Protein AF-A0A8H8STU2-F1 (afdb_monomer_lite)

Sequence (253 aa):
MVLDKEKVAQLKGKDAEDAVLKYLKKVVPSFPNSWVNLDSEELTLLMADQQTVRIVGHIRQSQKRSFESCNAKDSALACRTRAGHSKDIWKSNVFVAPQSSTSELAPAEIDSLSAELEKTKELVKDRTVDLKRLNAELSKVKSSPTDDDLGKTSRKRRARCIERLTRALEPLRMGQAPISESDLARLDADWVRWRAEWVKRKRVFKMMWDLRADTLSSSEAAELLEDLGVEQDTSEHVELEKSELCVKAKGRK

Foldseek 3Di:
DPPPDPDPDDDDDPVLVVVVVVVLVVPVDPPPPVVVPDPPVVVVVVCPPVVNCVSVVVCVVPPPVPVVVPDDPDDPPPPPPPPDDPPCPDDDDDDHDPPVPDDDDDVVVVVVVVVVVVVVVVVVVVVVVVVVVVVVVVVVVVPDDDPVVVVVVVVVVVVVVCVVVCVVCVCVVVVNDPADPVRVVVVVVVVVVVVVVVVVVVVVCCVVLVVVCVVDDPVVSVVVCVVVVPDDDDPVNVVVCVDCVNVVVVPDD

Structure (mmCIF, N/CA/C/O backbone):
data_AF-A0A8H8STU2-F1
#
_entry.id   AF-A0A8H8STU2-F1
#
loop_
_atom_site.group_PDB
_atom_site.id
_atom_site.type_symbol
_atom_site.label_atom_id
_atom_site.label_alt_id
_atom_site.label_comp_id
_atom_site.label_asym_id
_atom_site.label_entity_id
_atom_site.label_seq_id
_atom_site.pdbx_PDB_ins_code
_atom_site.Cartn_x
_atom_site.Cartn_y
_atom_site.Cartn_z
_atom_site.occupancy
_atom_site.B_iso_or_equiv
_atom_site.auth_seq_id
_atom_site.auth_comp_id
_atom_site.auth_asym_id
_atom_site.auth_atom_id
_atom_site.pdbx_PDB_model_num
ATOM 1 N N . MET A 1 1 ? 7.421 -14.217 -40.428 1.00 38.88 1 MET A N 1
ATOM 2 C CA . MET A 1 1 ? 7.960 -13.914 -41.770 1.00 38.88 1 MET A CA 1
ATOM 3 C C . MET A 1 1 ? 8.693 -15.154 -42.244 1.00 38.88 1 MET A C 1
ATOM 5 O O . MET A 1 1 ? 9.670 -15.536 -41.615 1.00 38.88 1 MET A O 1
ATOM 9 N N . VAL A 1 2 ? 8.147 -15.852 -43.240 1.00 42.31 2 VAL A N 1
ATOM 10 C CA . VAL A 1 2 ? 8.803 -17.009 -43.865 1.00 42.31 2 VAL A CA 1
ATOM 11 C C . VAL A 1 2 ? 9.893 -16.436 -44.765 1.00 42.31 2 VAL A C 1
ATOM 13 O O . VAL A 1 2 ? 9.582 -15.650 -45.650 1.00 42.31 2 VAL A O 1
ATOM 16 N N . LEU A 1 3 ? 11.161 -16.733 -44.480 1.00 51.34 3 LEU A N 1
ATOM 17 C CA . LEU A 1 3 ? 12.259 -16.336 -45.358 1.00 51.34 3 LEU A CA 1
ATOM 18 C C . LEU A 1 3 ? 12.181 -17.208 -46.610 1.00 51.34 3 LEU A C 1
ATOM 20 O O . LEU A 1 3 ? 12.3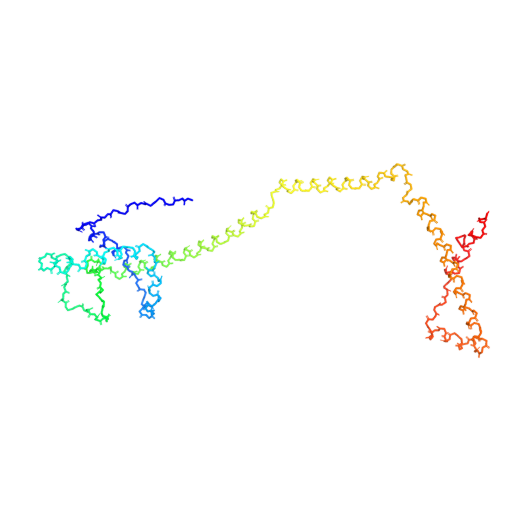80 -18.425 -46.533 1.00 51.34 3 LEU A O 1
ATOM 24 N N . ASP A 1 4 ? 11.844 -16.591 -47.738 1.00 55.56 4 ASP A N 1
ATOM 25 C CA . ASP A 1 4 ? 11.834 -17.256 -49.031 1.00 55.56 4 ASP A CA 1
ATOM 26 C C . ASP A 1 4 ? 13.220 -17.847 -49.307 1.00 55.56 4 ASP A C 1
ATOM 28 O O . ASP A 1 4 ? 14.250 -17.175 -49.228 1.00 55.56 4 ASP A O 1
ATOM 32 N N . LYS A 1 5 ? 13.256 -19.155 -49.576 1.00 63.41 5 LYS A N 1
ATOM 33 C CA . LYS A 1 5 ? 14.488 -19.874 -49.904 1.00 63.41 5 LYS A CA 1
ATOM 34 C C . LYS A 1 5 ? 14.913 -19.469 -51.313 1.00 63.41 5 LYS A C 1
ATOM 36 O O . LYS A 1 5 ? 14.495 -20.101 -52.284 1.00 63.41 5 LYS A O 1
ATOM 41 N N . GLU A 1 6 ? 15.736 -18.432 -51.429 1.00 71.88 6 GLU A N 1
ATOM 42 C CA . GLU A 1 6 ? 16.387 -18.094 -52.695 1.00 71.88 6 GLU A CA 1
ATOM 43 C C . GLU A 1 6 ? 17.147 -19.320 -53.224 1.00 71.88 6 GLU A C 1
ATOM 45 O O . GLU A 1 6 ? 17.977 -19.923 -52.534 1.00 71.88 6 GLU A O 1
ATOM 50 N N . LYS A 1 7 ? 16.823 -19.736 -54.456 1.00 70.69 7 LYS A N 1
ATOM 51 C CA . LYS A 1 7 ? 17.546 -20.802 -55.155 1.00 70.69 7 LYS A CA 1
ATOM 52 C C . LYS A 1 7 ? 18.985 -20.338 -55.369 1.00 70.69 7 LYS A C 1
ATOM 54 O O . LYS A 1 7 ? 19.238 -19.475 -56.203 1.00 70.69 7 LYS A O 1
ATOM 59 N N . VAL A 1 8 ? 19.921 -20.929 -54.633 1.00 69.5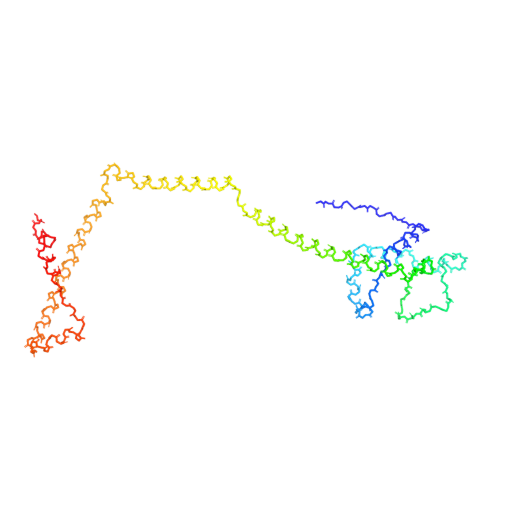0 8 VAL A N 1
ATOM 60 C CA . VAL A 1 8 ? 21.354 -20.652 -54.779 1.00 69.50 8 VAL A CA 1
ATOM 61 C C . VAL A 1 8 ? 21.791 -21.044 -56.191 1.00 69.50 8 VAL A C 1
ATOM 63 O O . VAL A 1 8 ? 21.683 -22.210 -56.579 1.00 69.50 8 VAL A O 1
ATOM 66 N N . ALA A 1 9 ? 22.261 -20.070 -56.970 1.00 79.50 9 ALA A N 1
ATOM 67 C CA . ALA A 1 9 ? 22.765 -20.309 -58.315 1.00 79.50 9 ALA A CA 1
ATOM 68 C C . ALA A 1 9 ? 23.982 -21.251 -58.266 1.00 79.50 9 ALA A C 1
ATOM 70 O O . ALA A 1 9 ? 24.953 -20.996 -57.553 1.00 79.50 9 ALA A O 1
ATOM 71 N N . GLN A 1 10 ? 23.936 -22.349 -59.025 1.00 80.81 10 GLN A N 1
ATOM 72 C CA . GLN A 1 10 ? 25.077 -23.250 -59.181 1.00 80.81 10 GLN A CA 1
ATOM 73 C C . GLN A 1 10 ? 26.084 -22.630 -60.155 1.00 80.81 10 GLN A C 1
ATOM 75 O O . GLN A 1 10 ? 25.979 -22.819 -61.366 1.00 80.81 10 GLN A O 1
ATOM 80 N N . LEU A 1 11 ? 27.054 -21.883 -59.628 1.00 84.38 11 LEU A N 1
ATOM 81 C CA . LEU A 1 11 ? 28.180 -21.373 -60.411 1.00 84.38 11 LEU A CA 1
ATOM 82 C C . LEU A 1 11 ? 29.125 -22.534 -60.766 1.00 84.38 11 LEU A C 1
ATOM 84 O O . LEU A 1 11 ? 29.422 -23.383 -59.922 1.00 84.38 11 LEU A O 1
ATOM 88 N N . LYS A 1 12 ? 29.596 -22.587 -62.014 1.00 86.88 12 LYS A N 1
ATOM 89 C CA . LYS A 1 12 ? 30.567 -23.581 -62.502 1.00 86.88 12 LYS A CA 1
ATOM 90 C C . LYS A 1 12 ? 31.700 -22.873 -63.242 1.00 86.88 12 LYS A C 1
ATOM 92 O O . LYS A 1 12 ? 31.485 -21.826 -63.839 1.00 86.88 12 LYS A O 1
ATOM 97 N N . GLY A 1 13 ? 32.891 -23.471 -63.241 1.00 87.81 13 GLY A N 1
ATOM 98 C CA . GLY A 1 13 ? 34.056 -22.931 -63.952 1.00 87.81 13 GLY A CA 1
ATOM 99 C C . GLY A 1 13 ? 34.570 -21.619 -63.350 1.00 87.81 13 GLY A C 1
ATOM 100 O O . GLY A 1 13 ? 34.532 -21.445 -62.133 1.00 87.81 13 GLY A O 1
ATOM 101 N N . LYS A 1 14 ? 35.030 -20.698 -64.209 1.00 79.50 14 LYS A N 1
ATOM 102 C CA . LYS A 1 14 ? 35.672 -19.430 -63.810 1.00 79.50 14 LYS A CA 1
ATOM 103 C C . LYS A 1 14 ? 34.806 -18.560 -62.897 1.00 79.50 14 LYS A C 1
ATOM 105 O O . LYS A 1 14 ? 35.321 -18.002 -61.939 1.00 79.50 14 LYS A O 1
ATOM 110 N N . ASP A 1 15 ? 33.492 -18.528 -63.109 1.00 80.25 15 ASP A N 1
ATOM 111 C CA . ASP A 1 15 ? 32.585 -17.725 -62.278 1.00 80.25 15 ASP A CA 1
ATOM 112 C C . ASP A 1 15 ? 32.544 -18.211 -60.819 1.00 80.25 15 ASP A C 1
ATOM 114 O O . ASP A 1 15 ? 32.394 -17.416 -59.890 1.00 80.25 15 ASP A O 1
ATOM 118 N N . ALA A 1 16 ? 32.697 -19.524 -60.600 1.00 80.69 16 ALA A N 1
ATOM 119 C CA . ALA A 1 16 ? 32.791 -20.090 -59.257 1.00 80.69 16 ALA A CA 1
ATOM 120 C C . ALA A 1 16 ? 34.134 -19.741 -58.602 1.00 80.69 16 ALA A C 1
ATOM 122 O O . ALA A 1 16 ? 34.172 -19.412 -57.418 1.00 80.69 16 ALA A O 1
ATOM 123 N N . GLU A 1 17 ? 35.222 -19.774 -59.371 1.00 78.31 17 GLU A N 1
ATOM 124 C CA . GLU A 1 17 ? 36.562 -19.404 -58.906 1.00 78.31 17 GLU A CA 1
ATOM 125 C C . GLU A 1 17 ? 36.639 -17.917 -58.540 1.00 78.31 17 GLU A C 1
ATOM 127 O O . GLU A 1 17 ? 37.120 -17.584 -57.458 1.00 78.31 17 GLU A O 1
ATOM 132 N N . ASP A 1 18 ? 36.081 -17.030 -59.365 1.00 85.06 18 ASP A N 1
ATOM 133 C CA . ASP A 1 18 ? 36.018 -15.591 -59.097 1.00 85.06 18 ASP A CA 1
ATOM 134 C C . ASP A 1 18 ? 35.108 -15.268 -57.909 1.00 85.06 18 ASP A C 1
ATOM 136 O O . ASP A 1 18 ? 35.435 -14.397 -57.099 1.00 85.06 18 ASP A O 1
ATOM 140 N N . ALA A 1 19 ? 33.991 -15.984 -57.745 1.00 83.00 19 ALA A N 1
ATOM 141 C CA . ALA A 1 19 ? 33.131 -15.843 -56.574 1.00 83.00 19 ALA A CA 1
ATOM 142 C C . ALA A 1 19 ? 33.846 -16.283 -55.289 1.00 83.00 19 ALA A C 1
ATOM 144 O O . ALA A 1 19 ? 33.764 -15.584 -54.276 1.00 83.00 19 ALA A O 1
ATOM 145 N N . VAL A 1 20 ? 34.590 -17.394 -55.332 1.00 78.81 20 VAL A N 1
ATOM 146 C CA . VAL A 1 20 ? 35.421 -17.857 -54.212 1.00 78.81 20 VAL A CA 1
ATOM 147 C C . VAL A 1 20 ? 36.549 -16.867 -53.940 1.00 78.81 20 VAL A C 1
ATOM 149 O O . VAL A 1 20 ? 36.750 -16.499 -52.790 1.00 78.81 20 VAL A O 1
ATOM 152 N N . LEU A 1 21 ? 37.239 -16.355 -54.958 1.00 77.75 21 LEU A N 1
ATOM 153 C CA . LEU A 1 21 ? 38.303 -15.365 -54.795 1.00 77.75 21 LEU A CA 1
ATOM 154 C C . LEU A 1 21 ? 37.763 -14.047 -54.225 1.00 77.75 21 LEU A C 1
ATOM 156 O O . LEU A 1 21 ? 38.373 -13.458 -53.337 1.00 77.75 21 LEU A O 1
ATOM 160 N N . LYS A 1 22 ? 36.606 -13.583 -54.700 1.00 83.56 22 LYS A N 1
ATOM 161 C CA . LYS A 1 22 ? 35.915 -12.395 -54.186 1.00 83.56 22 LYS A CA 1
ATOM 162 C C . LYS A 1 22 ? 35.473 -12.596 -52.741 1.00 83.56 22 LYS A C 1
ATOM 164 O O . LYS A 1 22 ? 35.631 -11.686 -51.931 1.00 83.56 22 LYS A O 1
ATOM 169 N N . TYR A 1 23 ? 34.958 -13.778 -52.409 1.00 81.06 23 TYR A N 1
ATOM 170 C CA . TYR A 1 23 ? 34.627 -14.154 -51.040 1.00 81.06 23 TYR A CA 1
ATOM 171 C C . TYR A 1 23 ? 35.879 -14.179 -50.159 1.00 81.06 23 TYR A C 1
ATOM 173 O O . TYR A 1 23 ? 35.899 -13.519 -49.130 1.00 81.06 23 TYR A O 1
ATOM 181 N N . LEU A 1 24 ? 36.955 -14.837 -50.593 1.00 77.00 24 LEU A N 1
ATOM 182 C CA . LEU A 1 24 ? 38.225 -14.905 -49.869 1.00 77.00 24 LEU A CA 1
ATOM 183 C C . LEU A 1 24 ? 38.864 -13.524 -49.689 1.00 77.00 24 LEU A C 1
ATOM 185 O O . LEU A 1 24 ? 39.410 -13.259 -48.629 1.00 77.00 24 LEU A O 1
ATOM 189 N N . LYS A 1 25 ? 38.754 -12.623 -50.674 1.00 77.75 25 LYS A N 1
ATOM 190 C CA . LYS A 1 25 ? 39.192 -11.220 -50.565 1.00 77.75 25 LYS A CA 1
ATOM 191 C C . LYS A 1 25 ? 38.327 -10.404 -49.600 1.00 77.75 25 LYS A C 1
ATOM 193 O O . LYS A 1 25 ? 38.843 -9.531 -48.915 1.00 77.75 25 LYS A O 1
ATOM 198 N N . LYS A 1 26 ? 37.020 -10.674 -49.544 1.00 81.62 26 LYS A N 1
ATOM 199 C CA . LYS A 1 26 ? 36.081 -10.015 -48.621 1.00 81.62 26 LYS A CA 1
ATOM 200 C C . LYS A 1 26 ? 36.231 -10.522 -47.187 1.00 81.62 26 LYS A C 1
ATOM 202 O O . LYS A 1 26 ? 36.045 -9.762 -46.246 1.00 81.62 26 LYS A O 1
ATOM 207 N N . VAL A 1 27 ? 36.534 -11.806 -47.041 1.00 77.25 27 VAL A N 1
ATOM 208 C CA . VAL A 1 27 ? 36.612 -12.531 -45.774 1.00 77.25 27 VAL A CA 1
ATOM 209 C C . VAL A 1 27 ? 38.067 -12.831 -45.443 1.00 77.25 27 VAL A C 1
ATOM 211 O O . VAL A 1 27 ? 38.299 -13.790 -44.732 1.00 77.25 27 VAL A O 1
ATOM 214 N N . VAL A 1 28 ? 39.055 -12.058 -45.933 1.00 66.31 28 VAL A N 1
ATOM 215 C CA . VAL A 1 28 ? 40.439 -12.179 -45.436 1.00 66.31 28 VAL A CA 1
ATOM 216 C C . VAL A 1 28 ? 40.341 -11.981 -43.933 1.00 66.31 28 VAL A C 1
ATOM 218 O O . VAL A 1 28 ? 40.066 -10.859 -43.496 1.00 66.31 28 VAL A O 1
ATOM 221 N N . PRO A 1 29 ? 40.484 -13.037 -43.121 1.00 56.31 29 PRO A N 1
ATOM 222 C CA . PRO A 1 29 ? 40.302 -12.864 -41.709 1.00 56.31 29 PRO A CA 1
ATOM 223 C C . PRO A 1 29 ? 41.575 -12.150 -41.287 1.00 56.31 29 PRO A C 1
ATOM 225 O O . PRO A 1 29 ? 42.681 -12.679 -41.412 1.00 56.31 29 PRO A O 1
ATOM 228 N N . SER A 1 30 ? 41.425 -10.911 -40.832 1.00 50.16 30 SER A N 1
ATOM 229 C CA . SER A 1 30 ? 42.321 -10.379 -39.819 1.00 50.16 30 SER A CA 1
ATOM 230 C C . SER A 1 30 ? 42.207 -11.357 -38.652 1.00 50.16 30 SER A C 1
ATOM 232 O O . SER A 1 30 ? 41.311 -11.231 -37.826 1.00 50.16 30 SER A O 1
ATOM 234 N N . PHE A 1 31 ? 42.984 -12.442 -38.683 1.00 48.38 31 PHE A N 1
ATOM 235 C CA . PHE A 1 31 ? 43.087 -13.370 -37.573 1.00 48.38 31 PHE A CA 1
ATOM 236 C C . PHE A 1 31 ? 43.953 -12.655 -36.541 1.00 48.38 31 PHE A C 1
ATOM 238 O O . PHE A 1 31 ? 45.139 -12.436 -36.802 1.00 48.38 31 PHE A O 1
ATOM 245 N N . PRO A 1 32 ? 43.403 -12.247 -35.388 1.00 46.41 32 PRO A N 1
ATOM 246 C CA . PRO A 1 32 ? 44.234 -11.759 -34.304 1.00 46.41 32 PRO A CA 1
ATOM 247 C C . PRO A 1 32 ? 45.224 -12.868 -33.929 1.00 46.41 32 PRO A C 1
ATOM 249 O O . PRO A 1 32 ? 44.834 -14.033 -33.837 1.00 46.41 32 PRO A O 1
ATOM 252 N N . ASN A 1 33 ? 46.486 -12.526 -33.659 1.00 44.81 33 ASN A N 1
ATOM 253 C CA . ASN A 1 33 ? 47.522 -13.494 -33.261 1.00 44.81 33 ASN A CA 1
ATOM 254 C C . ASN A 1 33 ? 47.132 -14.364 -32.040 1.00 44.81 33 ASN A C 1
ATOM 256 O O . ASN A 1 33 ? 47.755 -15.394 -31.803 1.00 44.81 33 ASN A O 1
ATOM 260 N N . SER A 1 34 ? 46.090 -13.996 -31.284 1.00 45.38 34 SER A N 1
ATOM 261 C CA . SER A 1 34 ? 45.526 -14.804 -30.195 1.00 45.38 34 SER A CA 1
ATOM 262 C C . SER A 1 34 ? 44.786 -16.071 -30.652 1.00 45.38 34 SER A C 1
ATOM 264 O O . SER A 1 34 ? 44.540 -16.944 -29.827 1.00 45.38 34 SER A O 1
ATOM 266 N N . TRP A 1 35 ? 44.464 -16.216 -31.942 1.00 42.94 35 TRP A N 1
ATOM 267 C CA . TRP A 1 35 ? 43.713 -17.363 -32.474 1.00 42.94 35 TRP A CA 1
ATOM 268 C C . TRP A 1 35 ? 44.568 -18.593 -32.779 1.00 42.94 35 TRP A C 1
ATOM 270 O O . TRP A 1 35 ? 44.035 -19.665 -33.042 1.00 42.94 35 TRP A O 1
ATOM 280 N N . VAL A 1 36 ? 45.893 -18.464 -32.697 1.00 49.97 36 VAL A N 1
ATOM 281 C CA . VAL A 1 36 ? 46.831 -19.580 -32.899 1.00 49.97 36 VAL A CA 1
ATOM 282 C C . VAL A 1 36 ? 46.791 -20.581 -31.728 1.00 49.97 36 VAL A C 1
ATOM 284 O O . VAL A 1 36 ? 47.314 -21.681 -31.857 1.00 49.97 36 VAL A O 1
ATOM 287 N N . ASN A 1 37 ? 46.127 -20.235 -30.615 1.00 45.44 37 ASN A N 1
ATOM 288 C CA . ASN A 1 37 ? 46.021 -21.072 -29.414 1.00 45.44 37 ASN A CA 1
ATOM 289 C C . ASN A 1 37 ? 44.600 -21.592 -29.116 1.00 45.44 37 ASN A C 1
ATOM 291 O O . ASN A 1 37 ? 44.401 -22.151 -28.042 1.00 45.44 37 ASN A O 1
ATOM 295 N N . LEU A 1 38 ? 43.611 -21.402 -30.002 1.00 43.69 38 LEU A N 1
ATOM 296 C CA . LEU A 1 38 ? 42.300 -22.036 -29.806 1.00 43.69 38 LEU A CA 1
ATOM 297 C C . LEU A 1 38 ? 42.358 -23.501 -30.252 1.00 43.69 38 LEU A C 1
ATOM 299 O O . LEU A 1 38 ? 42.748 -23.800 -31.383 1.00 43.69 38 LEU A O 1
ATOM 303 N N . ASP A 1 39 ? 41.936 -24.403 -29.367 1.00 49.41 39 ASP A N 1
ATOM 304 C CA . ASP A 1 39 ? 41.811 -25.825 -29.667 1.00 49.41 39 ASP A CA 1
ATOM 305 C C . ASP A 1 39 ? 40.840 -26.061 -30.840 1.00 49.41 39 ASP A C 1
ATOM 307 O O . ASP A 1 39 ? 39.873 -25.326 -31.060 1.00 49.41 39 ASP A O 1
ATOM 311 N N . SER A 1 40 ? 41.102 -27.120 -31.614 1.00 50.84 40 SER A N 1
ATOM 312 C CA . SER A 1 40 ? 40.394 -27.469 -32.860 1.00 50.84 40 SER A CA 1
ATOM 313 C C . SER A 1 40 ? 38.858 -27.539 -32.734 1.00 50.84 40 SER A C 1
ATOM 315 O O . SER A 1 40 ? 38.159 -27.452 -33.751 1.00 50.84 40 SER A O 1
ATOM 317 N N . GLU A 1 41 ? 38.325 -27.719 -31.525 1.00 53.81 41 GLU A N 1
ATOM 318 C CA . GLU A 1 41 ? 36.884 -27.786 -31.249 1.00 53.81 41 GLU A CA 1
ATOM 319 C C . GLU A 1 41 ? 36.215 -26.401 -31.179 1.00 53.81 41 GLU A C 1
ATOM 321 O O . GLU A 1 41 ? 35.096 -26.233 -31.667 1.00 53.81 41 GLU A O 1
ATOM 326 N N . GLU A 1 42 ? 36.897 -25.363 -30.687 1.00 53.66 42 GLU A N 1
ATOM 327 C CA . GLU A 1 42 ? 36.327 -24.005 -30.665 1.00 53.66 42 GLU A CA 1
ATOM 328 C C . GLU A 1 42 ? 36.348 -23.355 -32.057 1.00 53.66 42 GLU A C 1
ATOM 330 O O . GLU A 1 42 ? 35.407 -22.661 -32.451 1.00 53.66 42 GLU A O 1
ATOM 335 N N . LEU A 1 43 ? 37.372 -23.662 -32.861 1.00 52.56 43 LEU A N 1
ATOM 336 C CA . LEU A 1 43 ? 37.460 -23.250 -34.267 1.00 52.56 43 LEU A CA 1
ATOM 337 C C . LEU A 1 43 ? 36.330 -23.844 -35.124 1.00 52.56 43 LEU A C 1
ATOM 339 O O . LEU A 1 43 ? 35.826 -23.183 -36.034 1.00 52.56 43 LEU A O 1
ATOM 343 N N . THR A 1 44 ? 35.897 -25.072 -34.826 1.00 57.94 44 THR A N 1
ATOM 344 C CA . THR A 1 44 ? 34.780 -25.715 -35.537 1.00 57.94 44 THR A CA 1
ATOM 345 C C . THR A 1 44 ? 33.424 -25.147 -35.128 1.00 57.94 44 THR A C 1
ATOM 347 O O . THR A 1 44 ? 32.542 -25.039 -35.982 1.00 57.94 44 THR A O 1
ATOM 350 N N . LEU A 1 45 ? 33.266 -24.704 -33.877 1.00 54.62 45 LEU A N 1
ATOM 351 C CA . LEU A 1 45 ? 32.046 -24.046 -33.403 1.00 54.62 45 LEU A CA 1
ATOM 352 C C . LEU A 1 45 ? 31.871 -22.641 -34.003 1.00 54.62 45 LEU A C 1
ATOM 354 O O . LEU A 1 45 ? 30.757 -22.236 -34.325 1.00 54.62 45 LEU A O 1
ATOM 358 N N . LEU A 1 46 ? 32.969 -21.906 -34.204 1.00 54.44 46 LEU A N 1
ATOM 359 C CA . LEU A 1 46 ? 32.926 -20.532 -34.713 1.00 54.44 46 LEU A CA 1
ATOM 360 C C . LEU A 1 46 ? 32.859 -20.452 -36.247 1.00 54.44 46 LEU A C 1
ATOM 362 O O . LEU A 1 46 ? 32.330 -19.491 -36.802 1.00 54.44 46 LEU A O 1
ATOM 366 N N . MET A 1 47 ? 33.310 -21.501 -36.942 1.00 52.22 47 MET A N 1
ATOM 367 C CA . MET A 1 47 ? 33.048 -21.696 -38.372 1.00 52.22 47 MET A CA 1
ATOM 368 C C . MET A 1 47 ? 31.650 -22.259 -38.674 1.00 52.22 47 MET A C 1
ATOM 370 O O . MET A 1 47 ? 31.308 -22.414 -39.846 1.00 52.22 47 MET A O 1
ATOM 374 N N . ALA A 1 48 ? 30.823 -22.510 -37.653 1.00 49.75 48 ALA A N 1
ATOM 375 C CA . ALA A 1 48 ? 29.432 -22.938 -37.794 1.00 49.75 48 ALA A CA 1
ATOM 376 C C . ALA A 1 48 ? 28.452 -21.779 -38.073 1.00 49.75 48 ALA A C 1
ATOM 378 O O . ALA A 1 48 ? 27.257 -21.899 -37.794 1.00 49.75 48 ALA A O 1
ATOM 379 N N . ASP A 1 49 ? 28.917 -20.677 -38.673 1.00 51.44 49 ASP A N 1
ATOM 380 C CA . ASP A 1 49 ? 28.011 -19.794 -39.402 1.00 51.44 49 ASP A CA 1
ATOM 381 C C . ASP A 1 49 ? 27.439 -20.586 -40.591 1.00 51.44 49 ASP A C 1
ATOM 383 O O . ASP A 1 49 ? 28.149 -21.146 -41.429 1.00 51.44 49 ASP A O 1
ATOM 387 N N . GLN A 1 50 ? 26.121 -20.749 -40.627 1.00 51.97 50 GLN A N 1
ATOM 388 C CA . GLN A 1 50 ? 25.465 -21.809 -41.401 1.00 51.97 50 GLN A CA 1
ATOM 389 C C . GLN A 1 50 ? 25.658 -21.664 -42.930 1.00 51.97 50 GLN A C 1
ATOM 391 O O . GLN A 1 50 ? 25.423 -22.612 -43.688 1.00 51.97 50 GLN A O 1
ATOM 396 N N . GLN A 1 51 ? 26.101 -20.490 -43.397 1.00 53.56 51 GLN A N 1
ATOM 397 C CA . GLN A 1 51 ? 26.413 -20.215 -44.802 1.00 53.56 51 GLN A CA 1
ATOM 398 C C . GLN A 1 51 ? 27.791 -20.740 -45.244 1.00 53.56 51 GLN A C 1
ATOM 400 O O . GLN A 1 51 ? 27.902 -21.256 -46.360 1.00 53.56 51 GLN A O 1
ATOM 405 N N . THR A 1 52 ? 28.826 -20.698 -44.400 1.00 51.44 52 THR A N 1
ATOM 406 C CA . THR A 1 52 ? 30.185 -21.148 -44.767 1.00 51.44 52 THR A CA 1
ATOM 407 C C . THR A 1 52 ? 30.285 -22.666 -44.845 1.00 51.44 52 THR A C 1
ATOM 409 O O . THR A 1 52 ? 30.857 -23.196 -45.800 1.00 51.44 52 THR A O 1
ATOM 412 N N . VAL A 1 53 ? 29.637 -23.385 -43.924 1.00 54.72 53 VAL A N 1
ATOM 413 C CA . VAL A 1 53 ? 29.585 -24.860 -43.936 1.00 54.72 53 VAL A CA 1
ATOM 414 C C . VAL A 1 53 ? 28.870 -25.390 -45.186 1.00 54.72 53 VAL A C 1
ATOM 416 O O . VAL A 1 53 ? 29.292 -26.394 -45.763 1.00 54.72 53 VAL A O 1
ATOM 419 N N . ARG A 1 54 ? 27.821 -24.704 -45.665 1.00 54.31 54 ARG A N 1
ATOM 420 C CA . ARG A 1 54 ? 27.078 -25.111 -46.873 1.00 54.31 54 ARG A CA 1
ATOM 421 C C . ARG A 1 54 ? 27.875 -24.916 -48.161 1.00 54.31 54 ARG A C 1
ATOM 423 O O . ARG A 1 54 ? 27.848 -25.796 -49.020 1.00 54.31 54 ARG A O 1
ATOM 430 N N . ILE A 1 55 ? 28.605 -23.808 -48.289 1.00 54.41 55 ILE A N 1
ATOM 431 C CA . ILE A 1 55 ?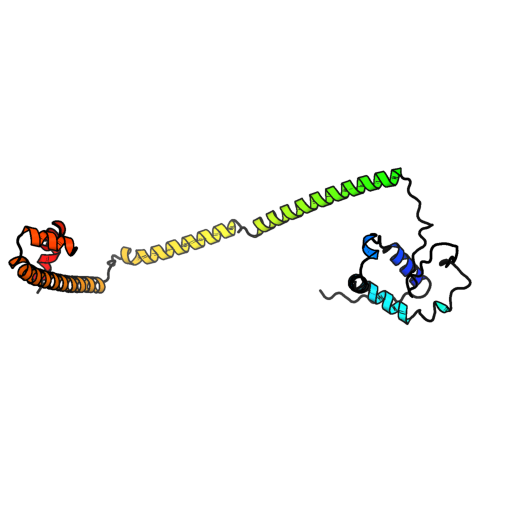 29.435 -23.535 -49.473 1.00 54.41 55 ILE A CA 1
ATOM 432 C C . ILE A 1 55 ? 30.628 -24.501 -49.516 1.00 54.41 55 ILE A C 1
ATOM 434 O O . ILE A 1 55 ? 30.865 -25.143 -50.540 1.00 54.41 55 ILE A O 1
ATOM 438 N N . VAL A 1 56 ? 31.323 -24.701 -48.390 1.00 53.34 56 VAL A N 1
ATOM 439 C CA . VAL A 1 56 ? 32.464 -25.631 -48.310 1.00 53.34 56 VAL A CA 1
ATOM 440 C C . VAL A 1 56 ? 32.014 -27.087 -48.494 1.00 53.34 56 VAL A C 1
ATOM 442 O O . VAL A 1 56 ? 32.681 -27.853 -49.191 1.00 53.34 56 VAL A O 1
ATOM 445 N N . GLY A 1 57 ? 30.854 -27.470 -47.950 1.00 55.34 57 GLY A N 1
ATOM 446 C CA . GLY A 1 57 ? 30.278 -28.809 -48.106 1.00 55.34 57 GLY A CA 1
ATOM 447 C C . GLY A 1 57 ? 29.958 -29.178 -49.560 1.00 55.34 57 GLY A C 1
ATOM 448 O O . GLY A 1 57 ? 30.296 -30.281 -49.996 1.00 55.34 57 GLY A O 1
ATOM 449 N N . HIS A 1 58 ? 29.382 -28.257 -50.343 1.00 53.84 58 HIS A N 1
ATOM 450 C CA . HIS A 1 58 ? 29.085 -28.505 -51.761 1.00 53.84 58 HIS A CA 1
ATOM 451 C C . HIS A 1 58 ? 30.334 -28.521 -52.654 1.00 53.84 58 HIS A C 1
ATOM 453 O O . HIS A 1 58 ? 30.418 -29.340 -53.574 1.00 53.84 58 HIS A O 1
ATOM 459 N N . ILE A 1 59 ? 31.340 -27.694 -52.353 1.00 53.62 59 ILE A N 1
ATOM 460 C CA . ILE A 1 59 ? 32.618 -27.697 -53.081 1.00 53.62 59 ILE A CA 1
ATOM 461 C C . ILE A 1 59 ? 33.378 -29.018 -52.837 1.00 53.62 59 ILE A C 1
ATOM 463 O O . ILE A 1 59 ? 33.932 -29.599 -53.775 1.00 53.62 59 ILE A O 1
ATOM 467 N N . ARG A 1 60 ? 33.330 -29.565 -51.610 1.00 50.50 60 ARG A N 1
ATOM 468 C CA . ARG A 1 60 ? 34.060 -30.789 -51.218 1.00 50.50 60 ARG A CA 1
ATOM 469 C C . ARG A 1 60 ? 33.601 -32.057 -51.951 1.00 50.50 60 ARG A C 1
ATOM 471 O O . ARG A 1 60 ? 34.419 -32.953 -52.152 1.00 50.50 60 ARG A O 1
ATOM 478 N N . GLN A 1 61 ? 32.336 -32.141 -52.377 1.00 54.09 61 GLN A N 1
ATOM 479 C CA . GLN A 1 61 ? 31.818 -33.293 -53.136 1.00 54.09 61 GLN A CA 1
ATOM 480 C C . GLN A 1 61 ? 31.944 -33.138 -54.658 1.00 54.09 61 GLN A C 1
ATOM 482 O O . GLN A 1 61 ? 32.194 -34.132 -55.337 1.00 54.09 61 GLN A O 1
ATOM 487 N N . SER A 1 62 ? 31.828 -31.921 -55.203 1.00 50.56 62 SER A N 1
ATOM 488 C CA . SER A 1 62 ? 31.866 -31.716 -56.659 1.00 50.56 62 SER A CA 1
ATOM 489 C C . SER A 1 62 ? 33.276 -31.553 -57.236 1.00 50.56 62 SER A C 1
ATOM 491 O O . SER A 1 62 ? 33.453 -31.814 -58.424 1.00 50.56 62 SER A O 1
ATOM 493 N N . GLN A 1 63 ? 34.271 -31.112 -56.453 1.00 52.69 63 GLN A N 1
ATOM 494 C CA . GLN A 1 63 ? 35.575 -30.714 -57.010 1.00 52.69 63 GLN A CA 1
ATOM 495 C C . GLN A 1 63 ? 36.784 -31.549 -56.580 1.00 52.69 63 GLN A C 1
ATOM 497 O O . GLN A 1 63 ? 37.833 -31.419 -57.210 1.00 52.69 63 GLN A O 1
ATOM 502 N N . LYS A 1 64 ? 36.652 -32.488 -55.629 1.00 48.56 64 LYS A N 1
ATOM 503 C CA . LYS A 1 64 ? 37.777 -33.365 -55.239 1.00 48.56 64 LYS A CA 1
ATOM 504 C C . LYS A 1 64 ? 38.339 -34.187 -56.414 1.00 48.56 64 LYS A C 1
ATOM 506 O O . LYS A 1 64 ? 39.502 -34.548 -56.384 1.00 48.56 64 LYS A O 1
ATOM 511 N N . ARG A 1 65 ? 37.548 -34.434 -57.469 1.00 47.59 65 ARG A N 1
ATOM 512 C CA . ARG A 1 65 ? 38.007 -35.129 -58.691 1.00 47.59 65 ARG A CA 1
ATOM 513 C C . ARG A 1 65 ? 38.443 -34.207 -59.835 1.00 47.59 65 ARG A C 1
ATOM 515 O O . ARG A 1 65 ? 39.120 -34.673 -60.739 1.00 47.59 65 ARG A O 1
ATOM 522 N N . SER A 1 66 ? 38.065 -32.926 -59.819 1.00 49.50 66 SER A N 1
ATOM 523 C CA . SER A 1 66 ? 38.349 -32.007 -60.936 1.00 49.50 66 SER A CA 1
ATOM 524 C C . SER A 1 66 ? 39.551 -31.100 -60.671 1.00 49.50 66 SER A C 1
ATOM 526 O O . SER A 1 66 ? 40.216 -30.693 -61.618 1.00 49.50 66 SER A O 1
ATOM 528 N N . PHE A 1 67 ? 39.869 -30.820 -59.402 1.00 43.44 67 PHE A N 1
ATOM 529 C CA . PHE A 1 67 ? 41.005 -29.966 -59.041 1.00 43.44 67 PHE A CA 1
ATOM 530 C C . PHE A 1 67 ? 42.356 -30.704 -59.115 1.00 43.44 67 PHE A C 1
ATOM 532 O O . PHE A 1 67 ? 43.370 -30.084 -59.407 1.00 43.44 67 PHE A O 1
ATOM 539 N N . GLU A 1 68 ? 42.375 -32.035 -58.948 1.00 49.78 68 GLU A N 1
ATOM 540 C CA . GLU A 1 68 ? 43.583 -32.856 -59.165 1.00 49.78 68 GLU A CA 1
ATOM 541 C C . GLU A 1 68 ? 43.937 -33.010 -60.659 1.00 49.78 68 GLU A C 1
ATOM 543 O O . GLU A 1 68 ? 45.086 -33.287 -60.990 1.00 49.78 68 GLU A O 1
ATOM 548 N N . SER A 1 69 ? 42.982 -32.787 -61.575 1.00 47.06 69 SER A N 1
ATOM 549 C CA . SER A 1 69 ? 43.190 -32.948 -63.025 1.00 47.06 69 SER A CA 1
ATOM 550 C C . SER A 1 69 ? 43.436 -31.634 -63.779 1.00 47.06 69 SER A C 1
ATOM 552 O O . SER A 1 69 ? 43.944 -31.672 -64.899 1.00 47.06 69 SER A O 1
ATOM 554 N N . CYS A 1 70 ? 43.090 -30.480 -63.204 1.00 40.91 70 CYS A N 1
ATOM 555 C CA . CYS A 1 70 ? 43.194 -29.177 -63.861 1.00 40.91 70 CYS A CA 1
ATOM 556 C C . CYS A 1 70 ? 44.153 -28.253 -63.107 1.00 40.91 70 CYS A C 1
ATOM 558 O O . CYS A 1 70 ? 43.714 -27.270 -62.527 1.00 40.91 70 CYS A O 1
ATOM 560 N N . ASN A 1 71 ? 45.456 -28.558 -63.099 1.00 43.09 71 ASN A N 1
ATOM 561 C CA . ASN A 1 71 ? 46.498 -27.539 -62.925 1.00 43.09 71 ASN A CA 1
ATOM 562 C C . ASN A 1 71 ? 47.892 -28.085 -63.259 1.00 43.09 71 ASN A C 1
ATOM 564 O O . ASN A 1 71 ? 48.621 -28.571 -62.401 1.00 43.09 71 ASN A O 1
ATOM 568 N N . ALA A 1 72 ? 48.277 -27.955 -64.529 1.00 46.22 72 ALA A N 1
ATOM 569 C CA . ALA A 1 72 ? 49.687 -27.969 -64.915 1.00 46.22 72 ALA A CA 1
ATOM 570 C C . ALA A 1 72 ? 50.055 -26.918 -65.976 1.00 46.22 72 ALA A C 1
ATOM 572 O O . ALA A 1 72 ? 51.235 -26.829 -66.302 1.00 46.22 72 ALA A O 1
ATOM 573 N N . LYS A 1 73 ? 49.112 -26.144 -66.553 1.00 47.31 73 LYS A N 1
ATOM 574 C CA . LYS A 1 73 ? 49.452 -25.303 -67.721 1.00 47.31 73 LYS A CA 1
ATOM 575 C C . LYS A 1 73 ? 48.988 -23.842 -67.748 1.00 47.31 73 LYS A C 1
ATOM 577 O O . LYS A 1 73 ? 49.729 -23.070 -68.332 1.00 47.31 73 LYS A O 1
ATOM 582 N N . ASP A 1 74 ? 47.921 -23.411 -67.067 1.00 46.59 74 ASP A N 1
ATOM 583 C CA . ASP A 1 74 ? 47.472 -22.004 -67.166 1.00 46.59 74 ASP A CA 1
ATOM 584 C C . ASP A 1 74 ? 47.196 -21.367 -65.797 1.00 46.59 74 ASP A C 1
ATOM 586 O O . ASP A 1 74 ? 46.098 -21.393 -65.245 1.00 46.59 74 ASP A O 1
ATOM 590 N N . SER A 1 75 ? 48.259 -20.809 -65.225 1.00 48.56 75 SER A N 1
ATOM 591 C CA . SER A 1 75 ? 48.328 -20.234 -63.887 1.00 48.56 75 SER A CA 1
ATOM 592 C C . SER A 1 75 ? 47.842 -18.778 -63.826 1.00 48.56 75 SER A C 1
ATOM 594 O O . SER A 1 75 ? 48.569 -17.865 -64.219 1.00 48.56 75 SER A O 1
ATOM 596 N N . ALA A 1 76 ? 46.681 -18.552 -63.209 1.00 49.44 76 ALA A N 1
ATOM 597 C CA . ALA A 1 76 ? 46.416 -17.339 -62.419 1.00 49.44 76 ALA A CA 1
ATOM 598 C C . ALA A 1 76 ? 46.414 -17.645 -60.904 1.00 49.44 76 ALA A C 1
ATOM 600 O O . ALA A 1 76 ? 46.850 -16.820 -60.106 1.00 49.44 76 ALA A O 1
ATOM 601 N N . LEU A 1 77 ? 46.067 -18.880 -60.511 1.00 47.00 77 LEU A N 1
ATOM 602 C CA . LEU A 1 77 ? 46.533 -19.498 -59.266 1.00 47.00 77 LEU A CA 1
ATOM 603 C C . LEU A 1 77 ? 47.885 -20.168 -59.529 1.00 47.00 77 LEU A C 1
ATOM 605 O O . LEU A 1 77 ? 47.997 -21.383 -59.679 1.00 47.00 77 LEU A O 1
ATOM 609 N N . ALA A 1 78 ? 48.944 -19.370 -59.620 1.00 42.38 78 ALA A N 1
ATOM 610 C CA . ALA A 1 78 ? 50.276 -19.936 -59.499 1.00 42.38 78 ALA A CA 1
ATOM 611 C C . ALA A 1 78 ? 50.443 -20.440 -58.057 1.00 42.38 78 ALA A C 1
ATOM 613 O O . ALA A 1 78 ? 50.684 -19.647 -57.146 1.00 42.38 78 ALA A O 1
ATOM 614 N N . CYS A 1 79 ? 50.375 -21.759 -57.854 1.00 41.00 79 CYS A N 1
ATOM 615 C CA . CYS A 1 79 ? 51.129 -22.417 -56.789 1.00 41.00 79 CYS A CA 1
ATOM 616 C C . CYS A 1 79 ? 52.616 -22.141 -57.063 1.00 41.00 79 CYS A C 1
ATOM 618 O O . CYS A 1 79 ? 53.333 -22.963 -57.626 1.00 41.00 79 CYS A O 1
ATOM 620 N N . ARG A 1 80 ? 53.090 -20.936 -56.725 1.00 38.62 80 ARG A N 1
ATOM 621 C CA . ARG A 1 80 ? 54.520 -20.672 -56.612 1.00 38.62 80 ARG A CA 1
ATOM 622 C C . ARG A 1 80 ? 55.007 -21.471 -55.411 1.00 38.62 80 ARG A C 1
ATOM 624 O O . ARG A 1 80 ? 55.021 -20.972 -54.294 1.00 38.62 80 ARG A O 1
ATOM 631 N N . THR A 1 81 ? 55.509 -22.672 -55.658 1.00 39.91 81 THR A N 1
ATOM 632 C CA . THR A 1 81 ? 56.556 -23.309 -54.847 1.00 39.91 81 THR A CA 1
ATOM 633 C C . THR A 1 81 ? 57.869 -22.530 -55.004 1.00 39.91 81 THR A C 1
ATOM 635 O O . THR A 1 81 ? 58.904 -23.055 -55.401 1.00 39.91 81 THR A O 1
ATOM 638 N N . ARG A 1 82 ? 57.832 -21.221 -54.734 1.00 38.28 82 ARG A N 1
ATOM 639 C CA . ARG A 1 82 ? 58.999 -20.341 -54.714 1.00 38.28 82 ARG A CA 1
ATOM 640 C C . ARG A 1 82 ? 59.221 -19.942 -53.262 1.00 38.28 82 ARG A C 1
ATOM 642 O O . ARG A 1 82 ? 58.604 -18.989 -52.814 1.00 38.28 82 ARG A O 1
ATOM 649 N N . ALA A 1 83 ? 60.051 -20.717 -52.559 1.00 43.56 83 ALA A N 1
ATOM 650 C CA . ALA A 1 83 ? 60.775 -20.328 -51.343 1.00 43.56 83 ALA A CA 1
ATOM 651 C C . ALA A 1 83 ? 60.035 -19.332 -50.420 1.00 43.56 83 ALA A C 1
ATOM 653 O O . ALA A 1 83 ? 60.549 -18.266 -50.093 1.00 43.56 83 ALA A O 1
ATOM 654 N N . GLY A 1 84 ? 58.806 -19.669 -50.032 1.00 39.81 84 GLY A N 1
ATOM 655 C CA . GLY A 1 84 ? 57.927 -18.806 -49.252 1.00 39.81 84 GLY A CA 1
ATOM 656 C C . GLY A 1 84 ? 57.072 -19.651 -48.323 1.00 39.81 84 GLY A C 1
ATOM 657 O O . GLY A 1 84 ? 55.955 -19.999 -48.673 1.00 39.81 84 GLY A O 1
ATOM 658 N N . HIS A 1 85 ? 57.655 -20.032 -47.183 1.00 44.47 85 HIS A N 1
ATOM 659 C CA . HIS A 1 85 ? 57.013 -20.530 -45.959 1.00 44.47 85 HIS A CA 1
ATOM 660 C C . HIS A 1 85 ? 55.688 -21.308 -46.124 1.00 44.47 85 HIS A C 1
ATOM 662 O O . HIS A 1 85 ? 54.666 -20.935 -45.552 1.00 44.47 85 HIS A O 1
ATOM 668 N N . SER A 1 86 ? 55.705 -22.453 -46.813 1.00 41.81 86 SER A N 1
ATOM 669 C CA . SER A 1 86 ? 54.754 -23.525 -46.504 1.00 41.81 86 SER A CA 1
ATOM 670 C C . SER A 1 86 ? 55.169 -24.123 -45.156 1.00 41.81 86 SER A C 1
ATOM 672 O O . SER A 1 86 ? 56.076 -24.949 -45.086 1.00 41.81 86 SER A O 1
ATOM 674 N N . LYS A 1 87 ? 54.584 -23.653 -44.049 1.00 49.72 87 LYS A N 1
ATOM 675 C CA . LYS A 1 87 ? 54.661 -24.408 -42.794 1.00 49.72 87 LYS A CA 1
ATOM 676 C C . LYS A 1 87 ? 53.679 -25.565 -42.921 1.00 49.72 87 LYS A C 1
ATOM 678 O O . LYS A 1 87 ? 52.472 -25.335 -42.919 1.00 49.72 87 LYS A O 1
ATOM 683 N N . ASP A 1 88 ? 54.204 -26.780 -43.033 1.00 48.16 88 ASP A N 1
ATOM 684 C CA . ASP A 1 88 ? 53.432 -28.022 -42.996 1.00 48.16 88 ASP A CA 1
ATOM 685 C C . ASP A 1 88 ? 52.835 -28.210 -41.594 1.00 48.16 88 ASP A C 1
ATOM 687 O O . ASP A 1 88 ? 53.328 -28.971 -40.763 1.00 48.16 88 ASP A O 1
ATOM 691 N N . ILE A 1 89 ? 51.768 -27.472 -41.292 1.00 47.41 89 ILE A N 1
ATOM 692 C CA . ILE A 1 89 ? 50.969 -27.681 -40.087 1.00 47.41 89 ILE A CA 1
ATOM 693 C C . ILE A 1 89 ? 50.002 -28.822 -40.417 1.00 47.41 89 ILE A C 1
ATOM 695 O O . ILE A 1 89 ? 48.885 -28.618 -40.875 1.00 47.41 89 ILE A O 1
ATOM 699 N N . TRP A 1 90 ? 50.522 -30.043 -40.277 1.00 43.66 90 TRP A N 1
ATOM 700 C CA . TRP A 1 90 ? 49.820 -31.322 -40.143 1.00 43.66 90 TRP A CA 1
ATOM 701 C C . TRP A 1 90 ? 48.541 -31.481 -41.003 1.00 43.66 90 TRP A C 1
ATOM 703 O O . TRP A 1 90 ? 47.419 -31.251 -40.565 1.00 43.66 90 TRP A O 1
ATOM 713 N N . LYS A 1 91 ? 48.726 -32.005 -42.226 1.00 58.91 91 LYS A N 1
ATOM 714 C CA . LYS A 1 91 ? 47.718 -32.667 -43.092 1.00 58.91 91 LYS A CA 1
ATOM 715 C C . LYS A 1 91 ? 46.564 -31.829 -43.683 1.00 58.91 91 LYS A C 1
ATOM 717 O O . LYS A 1 91 ? 45.641 -32.430 -44.235 1.00 58.91 91 LYS A O 1
ATOM 722 N N . SER A 1 92 ? 46.608 -30.494 -43.674 1.00 45.53 92 SER A N 1
ATOM 723 C CA . SER A 1 92 ? 45.615 -29.669 -44.392 1.00 45.53 92 SER A CA 1
ATOM 724 C C . SER A 1 92 ? 46.267 -28.606 -45.282 1.00 45.53 92 SER A C 1
ATOM 726 O O . SER A 1 92 ? 47.097 -27.829 -44.821 1.00 45.53 92 SER A O 1
ATOM 728 N N . ASN A 1 93 ? 45.874 -28.556 -46.560 1.00 63.44 93 ASN A N 1
ATOM 729 C CA . ASN A 1 93 ? 46.295 -27.497 -47.480 1.00 63.44 93 ASN A CA 1
ATOM 730 C C . ASN A 1 93 ? 45.525 -26.211 -47.149 1.00 63.44 93 ASN A C 1
ATOM 732 O O . ASN A 1 93 ? 44.305 -26.158 -47.317 1.00 63.44 93 ASN A O 1
ATOM 736 N N . VAL A 1 94 ? 46.234 -25.177 -46.695 1.00 67.56 94 VAL A N 1
ATOM 737 C CA . VAL A 1 94 ? 45.670 -23.844 -46.448 1.00 67.56 94 VAL A CA 1
ATOM 738 C C . VAL A 1 94 ? 45.898 -22.977 -47.682 1.00 67.56 94 VAL A C 1
ATOM 740 O O . VAL A 1 94 ? 47.033 -22.774 -48.108 1.00 67.56 94 VAL A O 1
ATOM 743 N N . PHE A 1 95 ? 44.818 -22.453 -48.258 1.00 68.31 95 PHE A N 1
ATOM 744 C CA . PHE A 1 95 ? 44.877 -21.547 -49.403 1.00 68.31 95 PHE A CA 1
ATOM 745 C C . PHE A 1 95 ? 44.728 -20.104 -48.919 1.00 68.31 95 PHE A C 1
ATOM 747 O O . PHE A 1 95 ? 43.693 -19.737 -48.365 1.00 68.31 95 PHE A O 1
ATOM 754 N N . VAL A 1 96 ? 45.756 -19.284 -49.140 1.00 75.88 96 VAL A N 1
ATOM 755 C CA . VAL A 1 96 ? 45.754 -17.847 -48.829 1.00 75.88 96 VAL A CA 1
ATOM 756 C C . VAL A 1 96 ? 45.842 -17.070 -50.138 1.00 75.88 96 VAL A C 1
ATOM 758 O O . VAL A 1 96 ? 46.634 -17.415 -51.017 1.00 75.88 96 VAL A O 1
ATOM 761 N N . ALA A 1 97 ? 45.018 -16.032 -50.291 1.00 75.38 97 ALA A N 1
ATOM 762 C CA . ALA A 1 97 ? 45.084 -15.164 -51.461 1.00 75.38 97 ALA A CA 1
ATOM 763 C C . ALA A 1 97 ? 46.455 -14.455 -51.515 1.00 75.38 97 ALA A C 1
ATOM 765 O O . ALA A 1 97 ? 46.917 -13.977 -50.476 1.00 75.38 97 ALA A O 1
ATOM 766 N N . PRO A 1 98 ? 47.108 -14.348 -52.689 1.00 76.12 98 PRO A N 1
ATOM 767 C CA . PRO A 1 98 ? 48.378 -13.641 -52.810 1.00 76.12 98 PRO A CA 1
ATOM 768 C C . PRO A 1 98 ? 48.231 -12.189 -52.336 1.00 76.12 98 PRO A C 1
ATOM 770 O O . PRO A 1 98 ? 47.516 -11.404 -52.954 1.00 76.12 98 PRO A O 1
ATOM 773 N N . GLN A 1 99 ? 48.904 -11.829 -51.241 1.00 74.56 99 GLN A N 1
ATOM 774 C CA . GLN A 1 99 ? 48.886 -10.464 -50.695 1.00 74.56 99 GLN A CA 1
ATOM 775 C C . GLN A 1 99 ? 49.888 -9.536 -51.399 1.00 74.56 99 GLN A C 1
ATOM 777 O O . GLN A 1 99 ? 49.864 -8.333 -51.202 1.00 74.56 99 GLN A O 1
ATOM 782 N N . SER A 1 100 ? 50.734 -10.062 -52.288 1.00 77.94 100 SER A N 1
ATOM 783 C CA . SER A 1 100 ? 51.780 -9.293 -52.979 1.00 77.94 100 SER A CA 1
ATOM 784 C C . SER A 1 100 ? 51.265 -8.220 -53.947 1.00 77.94 100 SER A C 1
ATOM 786 O O . SER A 1 100 ? 52.066 -7.476 -54.499 1.00 77.94 100 SER A O 1
ATOM 788 N N . SER A 1 101 ? 49.959 -8.175 -54.229 1.00 70.62 101 SER A N 1
ATOM 789 C CA . SER A 1 101 ? 49.346 -7.162 -55.097 1.00 70.62 101 SER A CA 1
ATOM 790 C C . SER A 1 101 ? 48.692 -6.009 -54.332 1.00 70.62 101 SER A C 1
ATOM 792 O O . SER A 1 101 ? 48.102 -5.136 -54.966 1.00 70.62 101 SER A O 1
ATOM 794 N N . THR A 1 102 ? 48.705 -6.014 -52.996 1.00 71.62 102 THR A N 1
ATOM 795 C CA . THR A 1 102 ? 48.206 -4.875 -52.214 1.00 71.62 102 THR A CA 1
ATOM 796 C C . THR A 1 102 ? 49.288 -3.810 -52.131 1.00 71.62 102 THR A C 1
ATOM 798 O O . THR A 1 102 ? 50.430 -4.134 -51.822 1.00 71.62 102 THR A O 1
ATOM 801 N N . SER A 1 103 ? 48.928 -2.555 -52.413 1.00 81.19 103 SER A N 1
ATOM 802 C CA . SER A 1 103 ? 49.835 -1.414 -52.256 1.00 81.19 103 SER A CA 1
ATOM 803 C C . SER A 1 103 ? 50.376 -1.380 -50.828 1.00 81.19 103 SER A C 1
ATOM 805 O O . SER A 1 103 ? 49.588 -1.355 -49.882 1.00 81.19 103 SER A O 1
ATOM 807 N N . GLU A 1 104 ? 51.698 -1.385 -50.674 1.00 85.56 104 GLU A N 1
ATOM 808 C CA . GLU A 1 104 ? 52.335 -1.087 -49.392 1.00 85.56 104 GLU A CA 1
ATOM 809 C C . GLU A 1 104 ? 52.028 0.378 -49.059 1.00 85.56 104 GLU A C 1
ATOM 811 O O . GLU A 1 104 ? 52.341 1.275 -49.842 1.00 85.56 104 GLU A O 1
ATOM 816 N N . LEU A 1 105 ? 51.327 0.609 -47.948 1.00 88.31 105 LEU A N 1
ATOM 817 C CA . LEU A 1 105 ? 51.017 1.956 -47.471 1.00 88.31 105 LEU A CA 1
ATOM 818 C C . LEU A 1 105 ? 52.276 2.579 -46.869 1.00 88.31 105 LEU A C 1
ATOM 820 O O . LEU A 1 105 ? 53.045 1.900 -46.182 1.00 88.31 105 LEU A O 1
ATOM 824 N N . ALA A 1 106 ? 52.476 3.875 -47.094 1.00 94.31 106 ALA A N 1
ATOM 825 C CA . ALA A 1 106 ? 53.579 4.589 -46.464 1.00 94.31 106 ALA A CA 1
ATOM 826 C C . ALA A 1 106 ? 53.358 4.670 -44.937 1.00 94.31 106 ALA A C 1
ATOM 828 O O . ALA A 1 106 ? 52.214 4.765 -44.487 1.00 94.31 106 ALA A O 1
ATOM 829 N N . PRO A 1 107 ? 54.421 4.702 -44.110 1.00 92.88 107 PRO A N 1
ATOM 830 C CA . PRO A 1 107 ? 54.282 4.766 -42.651 1.00 92.88 107 PRO A CA 1
ATOM 831 C C . PRO A 1 107 ? 53.456 5.974 -42.176 1.00 92.88 107 PRO A C 1
ATOM 833 O O . PRO A 1 107 ? 52.648 5.843 -41.265 1.00 92.88 107 PRO A O 1
ATOM 836 N N . ALA A 1 108 ? 53.564 7.120 -42.857 1.00 93.56 108 ALA A N 1
ATOM 837 C CA . ALA A 1 108 ? 52.766 8.309 -42.545 1.00 93.56 108 ALA A CA 1
ATOM 838 C C . ALA A 1 108 ? 51.253 8.109 -42.775 1.00 93.56 108 ALA A C 1
ATOM 840 O O . ALA A 1 108 ? 50.430 8.648 -42.036 1.00 93.56 108 ALA A O 1
ATOM 841 N N . GLU A 1 109 ? 50.872 7.325 -43.787 1.00 95.06 109 GLU A N 1
ATOM 842 C CA . GLU A 1 109 ? 49.467 6.997 -44.059 1.00 95.06 109 GLU A CA 1
ATOM 843 C C . GLU A 1 109 ? 48.924 6.029 -43.005 1.00 95.06 109 GLU A C 1
ATOM 845 O O . GLU A 1 109 ? 47.781 6.168 -42.573 1.00 95.06 109 GLU A O 1
ATOM 850 N N . ILE A 1 110 ? 49.755 5.089 -42.540 1.00 94.38 110 ILE A N 1
ATOM 851 C CA . ILE A 1 110 ? 49.414 4.175 -41.442 1.00 94.38 110 ILE A CA 1
ATOM 852 C C . ILE A 1 110 ? 49.149 4.969 -40.159 1.00 94.38 110 ILE A C 1
ATOM 854 O O . ILE A 1 110 ? 48.126 4.746 -39.510 1.00 94.38 110 ILE A O 1
ATOM 858 N N . ASP A 1 111 ? 50.014 5.929 -39.827 1.00 95.81 111 ASP A N 1
ATOM 859 C CA . ASP A 1 111 ? 49.844 6.781 -38.649 1.00 95.81 111 ASP A CA 1
ATOM 860 C C . ASP A 1 111 ? 48.553 7.607 -38.745 1.00 95.81 111 ASP A C 1
ATOM 862 O O . ASP A 1 111 ? 47.755 7.619 -37.803 1.00 95.81 111 ASP A O 1
ATOM 866 N N . SER A 1 112 ? 48.281 8.216 -39.907 1.00 96.50 112 SER A N 1
ATOM 867 C CA . SER A 1 112 ? 47.038 8.961 -40.145 1.00 96.50 112 SER A CA 1
ATOM 868 C C . SER A 1 112 ? 45.795 8.082 -39.982 1.00 96.50 112 SER A C 1
ATOM 870 O O . SER A 1 112 ? 44.850 8.464 -39.290 1.00 96.50 112 SER A O 1
ATOM 872 N N . LEU A 1 113 ? 45.788 6.891 -40.588 1.00 95.44 113 LEU A N 1
ATOM 873 C CA . LEU A 1 113 ? 44.662 5.960 -40.495 1.00 95.44 113 LEU A CA 1
ATOM 874 C C . LEU A 1 113 ? 44.478 5.442 -39.066 1.00 95.44 113 LEU A C 1
ATOM 876 O O . LEU A 1 113 ? 43.346 5.281 -38.615 1.00 95.44 113 LEU A O 1
ATOM 880 N N . SER A 1 114 ? 45.568 5.216 -38.328 1.00 95.69 114 SER A N 1
ATOM 881 C CA . SER A 1 114 ? 45.504 4.808 -36.922 1.00 95.69 114 SER A CA 1
ATOM 882 C C . SER A 1 114 ? 44.876 5.897 -36.041 1.00 95.69 114 SER A C 1
ATOM 884 O O . SER A 1 114 ? 44.032 5.591 -35.196 1.00 95.69 114 SER A O 1
ATOM 886 N N . ALA A 1 115 ? 45.190 7.171 -36.298 1.00 97.00 115 ALA A N 1
ATOM 887 C CA . ALA A 1 115 ? 44.608 8.304 -35.585 1.00 97.00 115 ALA A CA 1
ATOM 888 C C . ALA A 1 115 ? 43.106 8.463 -35.878 1.00 97.00 115 ALA A C 1
ATOM 890 O O . ALA A 1 115 ? 42.309 8.680 -34.961 1.00 97.00 115 ALA A O 1
ATOM 891 N N . GLU A 1 116 ? 42.689 8.316 -37.138 1.00 97.56 116 GLU A N 1
ATOM 892 C CA . GLU A 1 116 ? 41.268 8.331 -37.515 1.00 97.56 116 GLU A CA 1
ATOM 893 C C . GLU A 1 116 ? 40.490 7.154 -36.920 1.00 97.56 116 GLU A C 1
ATOM 895 O O . GLU A 1 116 ? 39.339 7.312 -36.498 1.00 97.56 116 GLU A O 1
ATOM 900 N N . LEU A 1 117 ? 41.117 5.980 -36.853 1.00 96.25 117 LEU A N 1
ATOM 901 C CA . LEU A 1 117 ? 40.546 4.779 -36.256 1.00 96.25 117 LEU A CA 1
ATOM 902 C C . LEU A 1 117 ? 40.297 4.987 -34.759 1.00 96.25 117 LEU A C 1
ATOM 904 O O . LEU A 1 117 ? 39.183 4.730 -34.295 1.00 96.25 117 LEU A O 1
ATOM 908 N N . GLU A 1 118 ? 41.275 5.502 -34.012 1.00 98.12 118 GLU A N 1
ATOM 909 C CA . GLU A 1 118 ? 41.094 5.815 -32.588 1.00 98.12 118 GLU A CA 1
ATOM 910 C C . GLU A 1 118 ? 40.038 6.908 -32.374 1.00 98.12 118 GLU A C 1
ATOM 912 O O . GLU A 1 118 ? 39.146 6.747 -31.540 1.00 98.12 118 GLU A O 1
ATOM 917 N N . LYS A 1 119 ? 40.025 7.959 -33.202 1.00 98.19 119 LYS A N 1
ATOM 918 C CA . LYS A 1 119 ? 38.967 8.983 -33.165 1.00 98.19 119 LYS A CA 1
ATOM 919 C C . LYS A 1 119 ? 37.577 8.382 -33.390 1.00 98.19 119 LYS A C 1
ATOM 921 O O . LYS A 1 119 ? 36.626 8.720 -32.686 1.00 98.19 119 LYS A O 1
ATOM 926 N N . THR A 1 120 ? 37.445 7.484 -34.362 1.00 97.31 120 THR A N 1
ATOM 927 C CA . THR A 1 120 ? 36.173 6.820 -34.673 1.00 97.31 120 THR A CA 1
ATOM 928 C C . THR A 1 120 ? 35.752 5.878 -33.546 1.00 97.31 120 THR A C 1
ATOM 930 O O . THR A 1 120 ? 34.572 5.833 -33.202 1.00 97.31 120 THR A O 1
ATOM 933 N N . LYS A 1 121 ? 36.697 5.167 -32.919 1.00 97.56 121 LYS A N 1
ATOM 934 C CA . LYS A 1 121 ? 36.428 4.329 -31.741 1.00 97.56 121 LYS A CA 1
ATOM 935 C C . LYS A 1 121 ? 35.884 5.143 -30.572 1.00 97.56 121 LYS A C 1
ATOM 937 O O . LYS A 1 121 ? 34.891 4.719 -29.984 1.00 97.56 121 LYS A O 1
ATOM 942 N N . GLU A 1 122 ? 36.489 6.284 -30.249 1.00 98.19 122 GLU A N 1
ATOM 943 C CA . GLU A 1 122 ? 35.991 7.154 -29.175 1.00 98.19 122 GLU A CA 1
ATOM 944 C C . GLU A 1 122 ? 34.586 7.686 -29.493 1.00 98.19 122 GLU A C 1
ATOM 946 O O . GLU A 1 122 ? 33.680 7.549 -28.674 1.00 98.19 122 GLU A O 1
ATOM 951 N N . LEU A 1 123 ? 34.335 8.133 -30.731 1.00 97.75 123 LEU A N 1
ATOM 952 C CA . LEU A 1 123 ? 32.987 8.535 -31.157 1.00 97.75 123 LEU A CA 1
ATOM 953 C C . LEU A 1 123 ? 31.957 7.398 -31.025 1.00 97.75 123 LEU A C 1
ATOM 955 O O . LEU A 1 123 ? 30.819 7.637 -30.620 1.00 97.75 123 LEU A O 1
ATOM 959 N N . VAL A 1 124 ? 32.325 6.155 -31.348 1.00 97.50 124 VAL A N 1
ATOM 960 C CA . VAL A 1 124 ? 31.441 4.989 -31.177 1.00 97.50 124 VAL A CA 1
ATOM 961 C C . VAL A 1 124 ? 31.168 4.709 -29.698 1.00 97.50 124 VAL A C 1
ATOM 963 O O . VAL A 1 124 ? 30.024 4.401 -29.344 1.00 97.50 124 VAL A O 1
ATOM 966 N N . LYS A 1 125 ? 32.174 4.830 -28.823 1.00 98.31 125 LYS A N 1
ATOM 967 C CA . LYS A 1 125 ? 31.997 4.686 -27.368 1.00 98.31 125 LYS A CA 1
ATOM 968 C C . LYS A 1 125 ? 31.028 5.739 -26.837 1.00 98.31 125 LYS A C 1
ATOM 970 O O . LYS A 1 125 ? 30.046 5.367 -26.191 1.00 98.31 125 LYS A O 1
ATOM 975 N N . ASP A 1 126 ? 31.231 7.004 -27.191 1.00 98.06 126 ASP A N 1
ATOM 976 C CA . ASP A 1 126 ? 30.371 8.119 -26.780 1.00 98.06 126 ASP A CA 1
ATOM 977 C C . ASP A 1 126 ? 28.923 7.908 -27.233 1.00 98.06 126 ASP A C 1
ATOM 979 O O . ASP A 1 126 ? 27.987 7.953 -26.430 1.00 98.06 126 ASP A O 1
ATOM 983 N N . ARG A 1 127 ? 28.717 7.560 -28.510 1.00 98.25 127 ARG A N 1
ATOM 984 C CA . ARG A 1 127 ? 27.376 7.270 -29.045 1.00 98.25 127 ARG A CA 1
ATOM 985 C C . ARG A 1 127 ? 26.728 6.059 -28.384 1.00 98.25 127 ARG A C 1
ATOM 987 O O . ARG A 1 127 ? 25.514 6.050 -28.192 1.00 98.25 127 ARG A O 1
ATOM 994 N N . THR A 1 128 ? 27.508 5.051 -28.002 1.00 98.12 128 THR A N 1
ATOM 995 C CA . THR A 1 128 ? 26.998 3.885 -27.268 1.00 98.12 128 THR A CA 1
ATOM 996 C C . THR A 1 128 ? 26.506 4.276 -25.873 1.00 98.12 128 THR A C 1
ATOM 998 O O . THR A 1 128 ? 25.475 3.767 -25.423 1.00 98.12 128 THR A O 1
ATOM 1001 N N . VAL A 1 129 ? 27.202 5.186 -25.186 1.00 98.50 129 VAL A N 1
ATOM 1002 C CA . VAL A 1 129 ? 26.761 5.729 -23.890 1.00 98.50 129 VAL A CA 1
ATOM 1003 C C . VAL A 1 129 ? 25.470 6.534 -24.054 1.00 98.50 129 VAL A C 1
ATOM 1005 O O . VAL A 1 129 ? 24.510 6.293 -23.318 1.00 98.50 129 VAL A O 1
ATOM 1008 N N . ASP A 1 130 ? 25.393 7.409 -25.058 1.00 98.12 130 ASP A N 1
ATOM 1009 C CA . ASP A 1 130 ? 24.181 8.183 -25.359 1.00 98.12 130 ASP A CA 1
ATOM 1010 C C . ASP A 1 130 ? 22.980 7.293 -25.690 1.00 98.12 130 ASP A C 1
ATOM 1012 O O . ASP A 1 130 ? 21.882 7.525 -25.182 1.00 98.12 130 ASP A O 1
ATOM 1016 N N . LEU A 1 131 ? 23.173 6.240 -26.491 1.00 98.12 131 LEU A N 1
ATOM 1017 C CA . LEU A 1 131 ? 22.115 5.277 -26.802 1.00 98.12 131 LEU A CA 1
ATOM 1018 C C . LEU A 1 131 ? 21.582 4.600 -25.538 1.00 98.12 131 LEU A C 1
ATOM 1020 O O . LEU A 1 131 ? 20.368 4.486 -25.372 1.00 98.12 131 LEU A O 1
ATOM 1024 N N . LYS A 1 132 ? 22.465 4.184 -24.622 1.00 98.56 132 LYS A N 1
ATOM 1025 C CA . LYS A 1 132 ? 22.053 3.592 -23.340 1.00 98.56 132 LYS A CA 1
ATOM 1026 C C . LYS A 1 132 ? 21.261 4.589 -22.492 1.00 98.56 132 LYS A C 1
ATOM 1028 O O . LYS A 1 132 ? 20.223 4.218 -21.944 1.00 98.56 132 LYS A O 1
ATOM 1033 N N . ARG A 1 133 ? 21.714 5.844 -22.422 1.00 98.44 133 ARG A N 1
ATOM 1034 C CA . ARG A 1 133 ? 21.039 6.924 -21.687 1.00 98.44 133 ARG A CA 1
ATOM 1035 C C . ARG A 1 133 ? 19.647 7.215 -22.252 1.00 98.44 133 ARG A C 1
ATOM 1037 O O . ARG A 1 133 ? 18.667 7.139 -21.515 1.00 98.44 133 ARG A O 1
ATOM 1044 N N . LEU A 1 134 ? 19.543 7.469 -23.556 1.00 98.38 134 LEU A N 1
ATOM 1045 C CA . LEU A 1 134 ? 18.269 7.757 -24.226 1.00 98.38 134 LEU A CA 1
ATOM 1046 C C . LEU A 1 134 ? 17.300 6.574 -24.145 1.00 98.38 134 LEU A C 1
ATOM 1048 O O . LEU A 1 134 ? 16.101 6.770 -23.964 1.00 98.38 134 LEU A O 1
ATOM 1052 N N . ASN A 1 135 ? 17.798 5.339 -24.220 1.00 98.38 135 ASN A N 1
ATOM 1053 C CA . ASN A 1 135 ? 16.956 4.157 -24.062 1.00 98.38 135 ASN A CA 1
ATOM 1054 C C . ASN A 1 135 ? 16.397 4.020 -22.630 1.00 98.38 135 ASN A C 1
ATOM 1056 O O . ASN A 1 135 ? 15.251 3.595 -22.452 1.00 98.38 135 ASN A O 1
ATOM 1060 N N . ALA A 1 136 ? 17.166 4.412 -21.608 1.00 98.38 136 ALA A N 1
ATOM 1061 C CA . ALA A 1 136 ? 16.691 4.466 -20.225 1.00 98.38 136 ALA A CA 1
ATOM 1062 C C . ALA A 1 136 ? 15.624 5.561 -20.028 1.00 98.38 136 ALA A C 1
ATOM 1064 O O . ALA A 1 136 ? 14.579 5.299 -19.428 1.00 98.38 136 ALA A O 1
ATOM 1065 N N . GLU A 1 137 ? 15.838 6.757 -20.584 1.00 98.38 137 GLU A N 1
ATOM 1066 C CA . GLU A 1 137 ? 14.857 7.854 -20.568 1.00 98.38 137 GLU A CA 1
ATOM 1067 C C . GLU A 1 137 ? 13.559 7.462 -21.289 1.00 98.38 137 GLU A C 1
ATOM 1069 O O . GLU A 1 137 ? 12.465 7.633 -20.750 1.00 98.38 137 GLU A O 1
ATOM 1074 N N . LEU A 1 138 ? 13.670 6.847 -22.466 1.00 97.94 138 LEU A N 1
ATOM 1075 C CA . LEU A 1 138 ? 12.532 6.340 -23.228 1.00 97.94 138 LEU A CA 1
ATOM 1076 C C . LEU A 1 138 ? 11.759 5.282 -22.434 1.00 97.94 138 LEU A C 1
ATOM 1078 O O . LEU A 1 138 ? 10.530 5.327 -22.394 1.00 97.94 138 LEU A O 1
ATOM 1082 N N . SER A 1 139 ? 12.454 4.354 -21.772 1.00 98.25 139 SER A N 1
ATOM 1083 C CA . SER A 1 139 ? 11.814 3.342 -20.921 1.00 98.25 139 SER A CA 1
ATOM 1084 C C . SER A 1 139 ? 11.056 3.985 -19.753 1.00 98.25 139 SER A C 1
ATOM 1086 O O . SER A 1 139 ? 9.922 3.597 -19.466 1.00 98.25 139 SER A O 1
ATOM 1088 N N . LYS A 1 140 ? 11.624 5.031 -19.137 1.00 98.12 140 LYS A N 1
ATOM 1089 C CA . LYS A 1 140 ? 10.976 5.809 -18.070 1.00 98.12 140 LYS A CA 1
ATOM 1090 C C . LYS A 1 140 ? 9.706 6.506 -18.564 1.00 98.12 140 LYS A C 1
ATOM 1092 O O . LYS A 1 140 ? 8.657 6.373 -17.931 1.00 98.12 140 LYS A O 1
ATOM 1097 N N . VAL A 1 141 ? 9.771 7.187 -19.708 1.00 97.56 141 VAL A N 1
ATOM 1098 C CA . VAL A 1 141 ? 8.612 7.868 -20.309 1.00 97.56 141 VAL A CA 1
ATOM 1099 C C . VAL A 1 141 ? 7.530 6.860 -20.694 1.00 97.56 141 VAL A C 1
ATOM 1101 O O . VAL A 1 141 ? 6.374 7.063 -20.346 1.00 97.56 141 VAL A O 1
ATOM 1104 N N . LYS A 1 142 ? 7.891 5.729 -21.315 1.00 97.56 142 LYS A N 1
ATOM 1105 C CA . LYS A 1 142 ? 6.927 4.674 -21.680 1.00 97.56 142 LYS A CA 1
ATOM 1106 C C . LYS A 1 142 ? 6.233 4.035 -20.478 1.00 97.56 142 LYS A C 1
ATOM 1108 O O . LYS A 1 142 ? 5.093 3.605 -20.605 1.00 97.56 142 LYS A O 1
ATOM 1113 N N . SER A 1 143 ? 6.913 3.944 -19.336 1.00 97.25 143 SER A N 1
ATOM 1114 C CA . SER A 1 143 ? 6.321 3.412 -18.100 1.00 97.25 143 SER A CA 1
ATOM 1115 C C . SER A 1 143 ? 5.434 4.415 -17.356 1.00 97.25 143 SER A C 1
ATOM 1117 O O . SER A 1 143 ? 4.684 4.030 -16.459 1.00 97.25 143 SER A O 1
ATOM 1119 N N . SER A 1 144 ? 5.516 5.699 -17.710 1.00 96.69 144 SER A N 1
ATOM 1120 C CA . SER A 1 144 ? 4.734 6.749 -17.065 1.00 96.69 144 SER A CA 1
ATOM 1121 C C . SER A 1 144 ? 3.351 6.838 -17.724 1.00 96.69 144 SER A C 1
ATOM 1123 O O . SER A 1 144 ? 3.271 6.927 -18.949 1.00 96.69 144 SER A O 1
ATOM 1125 N N . PRO A 1 145 ? 2.248 6.802 -16.956 1.00 96.25 145 PRO A N 1
ATOM 1126 C CA . PRO A 1 145 ? 0.911 6.970 -17.514 1.00 96.25 145 PRO A CA 1
ATOM 1127 C C . PRO A 1 145 ? 0.750 8.368 -18.119 1.00 96.25 145 PRO A C 1
ATOM 1129 O O . PRO A 1 145 ? 1.273 9.345 -17.587 1.00 96.25 145 PRO A O 1
ATOM 1132 N N . THR A 1 146 ? -0.005 8.466 -19.211 1.00 97.50 146 THR A N 1
ATOM 1133 C CA . THR A 1 146 ? -0.331 9.751 -19.840 1.00 97.50 146 THR A CA 1
ATOM 1134 C C . THR A 1 146 ? -1.242 10.582 -18.930 1.00 97.50 146 THR A C 1
ATOM 1136 O O . THR A 1 146 ? -2.032 10.030 -18.158 1.00 97.50 146 THR A O 1
ATOM 1139 N N . ASP A 1 147 ? -1.190 11.910 -19.046 1.00 97.38 147 ASP A N 1
ATOM 1140 C CA . ASP A 1 147 ? -2.033 12.831 -18.269 1.00 97.38 147 ASP A CA 1
ATOM 1141 C C . ASP A 1 147 ? -3.531 12.524 -18.400 1.00 97.38 147 ASP A C 1
ATOM 1143 O O . ASP A 1 147 ? -4.277 12.584 -17.419 1.00 97.38 147 ASP A O 1
ATOM 1147 N N . ASP A 1 148 ? -3.973 12.094 -19.582 1.00 97.69 148 ASP A N 1
ATOM 1148 C CA . ASP A 1 148 ? -5.347 11.644 -19.801 1.00 97.69 148 ASP A CA 1
ATOM 1149 C C . ASP A 1 148 ? -5.710 10.427 -18.946 1.00 97.69 148 ASP A C 1
ATOM 1151 O O . ASP A 1 148 ? -6.813 10.352 -18.394 1.00 97.69 148 ASP A O 1
ATOM 1155 N N . ASP A 1 149 ? -4.790 9.476 -18.796 1.00 97.44 149 ASP A N 1
ATOM 1156 C CA . ASP A 1 149 ? -4.995 8.276 -17.988 1.00 97.44 149 ASP A CA 1
ATOM 1157 C C . ASP A 1 149 ? -4.942 8.594 -16.492 1.00 97.44 149 ASP A C 1
ATOM 1159 O O . ASP A 1 149 ? -5.761 8.081 -15.719 1.00 97.44 149 ASP A O 1
ATOM 1163 N N . LEU A 1 150 ? -4.073 9.516 -16.072 1.00 97.44 150 LEU A N 1
ATOM 1164 C CA . LEU A 1 150 ? -4.102 10.083 -14.721 1.00 97.44 150 LEU A CA 1
ATOM 1165 C C . LEU A 1 150 ? -5.441 10.784 -14.445 1.00 97.44 150 LEU A C 1
ATOM 1167 O O . LEU A 1 150 ? -6.072 10.558 -13.407 1.00 97.44 150 LEU A O 1
ATOM 1171 N N . GLY A 1 151 ? -5.947 11.556 -15.406 1.00 97.62 151 GLY A N 1
ATOM 1172 C CA . GLY A 1 151 ? -7.257 12.196 -15.337 1.00 97.62 151 GLY A CA 1
ATOM 1173 C C . GLY A 1 151 ? -8.394 11.181 -15.201 1.00 97.62 151 GLY A C 1
ATOM 1174 O O . GLY A 1 151 ? -9.234 11.301 -14.302 1.00 97.62 151 GLY A O 1
ATOM 1175 N N . LYS A 1 152 ? -8.416 10.140 -16.045 1.00 98.25 152 LYS A N 1
ATOM 1176 C CA . LYS A 1 152 ? -9.411 9.052 -15.987 1.00 98.25 152 LYS A CA 1
ATOM 1177 C C . LYS A 1 152 ? -9.355 8.309 -14.653 1.00 98.25 152 LYS A C 1
ATOM 1179 O O . LYS A 1 152 ? -10.396 8.091 -14.028 1.00 98.25 152 LYS A O 1
ATOM 1184 N N . THR A 1 153 ? -8.165 7.930 -14.191 1.00 97.81 153 THR A N 1
ATOM 1185 C CA . THR A 1 153 ? -7.993 7.182 -12.936 1.00 97.81 153 THR A CA 1
ATOM 1186 C C . THR A 1 153 ? -8.381 8.017 -11.719 1.00 97.81 153 THR A C 1
ATOM 1188 O O . THR A 1 153 ? -9.076 7.506 -10.836 1.00 97.81 153 THR A O 1
ATOM 1191 N N . SER A 1 154 ? -8.025 9.303 -11.692 1.00 98.00 154 SER A N 1
ATOM 1192 C CA . SER A 1 154 ? -8.426 10.249 -10.647 1.00 98.00 154 SER A CA 1
ATOM 1193 C C . SER A 1 154 ? -9.945 10.428 -10.602 1.00 98.00 154 SER A C 1
ATOM 1195 O O . SER A 1 154 ? -10.556 10.221 -9.550 1.00 98.00 154 SER A O 1
ATOM 1197 N N . ARG A 1 155 ? -10.588 10.695 -11.749 1.00 98.31 155 ARG A N 1
ATOM 1198 C CA . ARG A 1 155 ? -12.056 10.800 -11.848 1.00 98.31 155 ARG A CA 1
ATOM 1199 C C . ARG A 1 155 ? -12.751 9.524 -11.373 1.00 98.31 155 ARG A C 1
ATOM 1201 O O . ARG A 1 155 ? -13.645 9.598 -10.536 1.00 98.31 155 ARG A O 1
ATOM 1208 N N . LYS A 1 156 ? -12.288 8.350 -11.816 1.00 98.31 156 LYS A N 1
ATOM 1209 C CA . LYS A 1 156 ? -12.837 7.048 -11.397 1.00 98.31 156 LYS A CA 1
ATOM 1210 C C . LYS A 1 156 ? -12.682 6.804 -9.892 1.00 98.31 156 LYS A C 1
ATOM 1212 O O . LYS A 1 156 ? -13.588 6.274 -9.253 1.00 98.31 156 LYS A O 1
ATOM 1217 N N . ARG A 1 157 ? -11.536 7.162 -9.302 1.00 98.06 157 ARG A N 1
ATOM 1218 C CA . ARG A 1 157 ? -11.309 7.051 -7.849 1.00 98.06 157 ARG A CA 1
ATOM 1219 C C . ARG A 1 157 ? -12.228 7.986 -7.066 1.00 98.06 157 ARG A C 1
ATOM 1221 O O . ARG A 1 157 ? -12.851 7.531 -6.111 1.00 98.06 157 ARG A O 1
ATOM 1228 N N . ARG A 1 158 ? -12.352 9.245 -7.492 1.00 98.44 158 ARG A N 1
ATOM 1229 C CA . ARG A 1 158 ? -13.243 10.233 -6.864 1.00 98.44 158 ARG A CA 1
ATOM 1230 C C . ARG A 1 158 ? -14.702 9.798 -6.931 1.00 98.44 158 ARG A C 1
ATOM 1232 O O . ARG A 1 158 ? -15.347 9.774 -5.893 1.00 98.44 158 ARG A O 1
ATOM 1239 N N . ALA A 1 159 ? -15.177 9.371 -8.101 1.00 98.38 159 ALA A N 1
ATOM 1240 C CA . ALA A 1 159 ? -16.544 8.886 -8.283 1.00 98.38 159 ALA A CA 1
ATOM 1241 C C . ALA A 1 159 ? -16.879 7.740 -7.315 1.00 98.38 159 ALA A C 1
ATOM 1243 O O . ALA A 1 159 ? -17.860 7.828 -6.589 1.00 98.38 159 ALA A O 1
ATOM 1244 N N . ARG A 1 160 ? -16.003 6.729 -7.204 1.00 98.25 160 ARG A N 1
ATOM 1245 C CA . ARG A 1 160 ? -16.183 5.622 -6.243 1.00 98.25 160 ARG A CA 1
ATOM 1246 C C . ARG A 1 160 ? -16.170 6.072 -4.784 1.00 98.25 160 ARG A C 1
ATOM 1248 O O . ARG A 1 160 ? -16.887 5.514 -3.962 1.00 98.25 160 ARG A O 1
ATOM 1255 N N . CYS A 1 161 ? -15.325 7.045 -4.440 1.00 98.00 161 CYS A N 1
ATOM 1256 C CA . CYS A 1 161 ? -15.271 7.576 -3.081 1.00 98.00 161 CYS A CA 1
ATOM 1257 C C . CYS A 1 161 ? -16.577 8.291 -2.722 1.00 98.00 161 CYS A C 1
ATOM 1259 O O . CYS A 1 161 ? -17.151 8.018 -1.670 1.00 98.00 161 CYS A O 1
ATOM 1261 N N . ILE A 1 162 ? -17.055 9.149 -3.626 1.00 98.38 162 ILE A N 1
ATOM 1262 C CA . ILE A 1 162 ? -18.324 9.864 -3.484 1.00 98.38 162 ILE A CA 1
ATOM 1263 C C . ILE A 1 162 ? -19.464 8.858 -3.356 1.00 98.38 162 ILE A C 1
ATOM 1265 O O . ILE A 1 162 ? -20.183 8.908 -2.371 1.00 98.38 162 ILE A O 1
ATOM 1269 N N . GLU A 1 163 ? -19.568 7.893 -4.269 1.00 98.38 163 GLU A N 1
ATOM 1270 C CA . GLU A 1 163 ? -20.599 6.849 -4.239 1.00 98.38 163 GLU A CA 1
ATOM 1271 C C . GLU A 1 163 ? -20.626 6.100 -2.898 1.00 98.38 163 GLU A C 1
ATOM 1273 O O . GLU A 1 163 ? -21.681 5.964 -2.277 1.00 98.38 163 GLU A O 1
ATOM 1278 N N . ARG A 1 164 ? -19.459 5.664 -2.403 1.00 97.94 164 ARG A N 1
ATOM 1279 C CA . ARG A 1 164 ? -19.349 4.960 -1.118 1.00 97.94 164 ARG A CA 1
ATOM 1280 C C . ARG A 1 164 ? -19.796 5.830 0.054 1.00 97.94 164 ARG A C 1
ATOM 1282 O O . ARG A 1 164 ? -20.507 5.344 0.929 1.00 97.94 164 ARG A O 1
ATOM 1289 N N . LEU A 1 165 ? -19.358 7.088 0.093 1.00 97.56 165 LEU A N 1
ATOM 1290 C CA . LEU A 1 165 ? -19.718 8.016 1.165 1.00 97.56 165 LEU A CA 1
ATOM 1291 C C . LEU A 1 165 ? -21.201 8.367 1.114 1.00 97.56 165 LEU A C 1
ATOM 1293 O O . LEU A 1 165 ? -21.857 8.340 2.145 1.00 97.56 165 LEU A O 1
ATOM 1297 N N . THR A 1 166 ? -21.748 8.627 -0.070 1.00 97.38 166 THR A N 1
ATOM 1298 C CA . THR A 1 166 ? -23.179 8.868 -0.249 1.00 97.38 166 THR A CA 1
ATOM 1299 C C . THR A 1 166 ? -23.981 7.670 0.239 1.00 97.38 166 THR A C 1
ATOM 1301 O O . THR A 1 166 ? -24.860 7.851 1.069 1.00 97.38 166 THR A O 1
ATOM 1304 N N . ARG A 1 167 ? -23.616 6.444 -0.156 1.00 96.38 167 ARG A N 1
ATOM 1305 C CA . ARG A 1 167 ? -24.280 5.222 0.320 1.00 96.38 167 ARG A CA 1
ATOM 1306 C C . ARG A 1 167 ? -24.215 5.058 1.841 1.00 96.38 167 ARG A C 1
ATOM 1308 O O . ARG A 1 167 ? -25.183 4.602 2.435 1.00 96.38 167 ARG A O 1
ATOM 1315 N N . ALA A 1 168 ? -23.089 5.399 2.466 1.00 92.75 168 ALA A N 1
ATOM 1316 C CA . ALA A 1 168 ? -22.932 5.313 3.918 1.00 92.75 168 ALA A CA 1
ATOM 1317 C C . ALA A 1 168 ? -23.720 6.401 4.668 1.00 92.75 168 ALA A C 1
ATOM 1319 O O . ALA A 1 168 ? -24.200 6.162 5.770 1.00 92.75 168 ALA A O 1
ATOM 1320 N N . LEU A 1 169 ? -23.849 7.590 4.076 1.00 95.12 169 LEU A N 1
ATOM 1321 C CA . LEU A 1 169 ? -24.566 8.721 4.664 1.00 95.12 169 LEU A CA 1
ATOM 1322 C C . LEU A 1 169 ? -26.075 8.675 4.401 1.00 95.12 169 LEU A C 1
ATOM 1324 O O . LEU A 1 169 ? -26.818 9.333 5.123 1.00 95.12 169 LEU A O 1
ATOM 1328 N N . GLU A 1 170 ? -26.531 7.926 3.396 1.00 96.00 170 GLU A N 1
ATOM 1329 C CA . GLU A 1 170 ? -27.945 7.862 3.010 1.00 96.00 170 GLU A CA 1
ATOM 1330 C C . GLU A 1 170 ? -28.870 7.456 4.172 1.00 96.00 170 GLU A C 1
ATOM 1332 O O . GLU A 1 170 ? -29.828 8.184 4.428 1.00 96.00 170 GLU A O 1
ATOM 1337 N N . PRO A 1 171 ? -28.572 6.403 4.965 1.00 92.81 171 PRO A N 1
ATOM 1338 C CA . PRO A 1 171 ? -29.380 6.061 6.137 1.00 92.81 171 PRO A CA 1
ATOM 1339 C C . PRO A 1 171 ? -29.475 7.215 7.141 1.00 92.81 171 PRO A C 1
ATOM 1341 O O . PRO A 1 171 ? -30.558 7.545 7.617 1.00 92.81 171 PRO A O 1
ATOM 1344 N N . LEU A 1 172 ? -28.351 7.889 7.407 1.00 93.50 172 LEU A N 1
ATOM 1345 C CA . LEU A 1 172 ? -28.293 8.998 8.361 1.00 93.50 172 LEU A CA 1
ATOM 1346 C C . LEU A 1 172 ? -29.107 10.205 7.879 1.00 93.50 172 LEU A C 1
ATOM 1348 O O . LEU A 1 172 ? -29.750 10.877 8.680 1.00 93.50 172 LEU A O 1
ATOM 1352 N N . ARG A 1 173 ? -29.115 10.470 6.567 1.00 93.81 173 ARG A N 1
ATOM 1353 C CA . ARG A 1 173 ? -29.922 11.539 5.957 1.00 93.81 173 ARG A CA 1
ATOM 1354 C C . ARG A 1 173 ? -31.415 11.242 5.988 1.00 93.81 173 ARG A C 1
ATOM 1356 O O . ARG A 1 173 ? -32.200 12.170 6.135 1.00 93.81 173 ARG A O 1
ATOM 1363 N N . MET A 1 174 ? -31.796 9.970 5.900 1.00 94.56 174 MET A N 1
ATOM 1364 C CA . MET A 1 174 ? -33.182 9.524 6.079 1.00 94.56 174 MET A CA 1
ATOM 1365 C C . MET A 1 174 ? -33.623 9.514 7.553 1.00 94.56 174 MET A C 1
ATOM 1367 O O . MET A 1 174 ? -34.737 9.096 7.854 1.00 94.56 174 MET A O 1
ATOM 1371 N N . GLY A 1 175 ? -32.766 9.962 8.480 1.00 91.25 175 GLY A N 1
ATOM 1372 C CA . GLY A 1 175 ? -33.052 9.951 9.913 1.00 91.25 175 GLY A CA 1
ATOM 1373 C C . GLY A 1 175 ? -32.995 8.554 10.533 1.00 91.25 175 GLY A C 1
ATOM 1374 O O . GLY A 1 175 ? -33.461 8.373 11.656 1.00 91.25 175 GLY A O 1
ATOM 1375 N N . GLN A 1 176 ? -32.432 7.562 9.834 1.00 89.44 176 GLN A N 1
ATOM 1376 C CA . GLN A 1 176 ? -32.225 6.237 10.402 1.00 89.44 176 GLN A CA 1
ATOM 1377 C C . GLN A 1 176 ? -31.176 6.331 11.513 1.00 89.44 176 GLN A C 1
ATOM 1379 O O . GLN A 1 176 ? -30.075 6.851 11.308 1.00 89.44 176 GLN A O 1
ATOM 1384 N N . ALA A 1 177 ? -31.518 5.811 12.691 1.00 86.81 177 ALA A N 1
ATOM 1385 C CA . ALA A 1 177 ? -30.581 5.732 13.798 1.00 86.81 177 ALA A CA 1
ATOM 1386 C C . ALA A 1 177 ? -29.339 4.909 13.383 1.00 86.81 177 ALA A C 1
ATOM 1388 O O . ALA A 1 177 ? -29.481 3.865 12.741 1.00 86.81 177 ALA A O 1
ATOM 1389 N N . PRO A 1 178 ? -28.118 5.349 13.740 1.00 85.19 178 PRO A N 1
ATOM 1390 C CA . PRO A 1 178 ? -26.874 4.685 13.341 1.00 85.19 178 PRO A CA 1
ATOM 1391 C C . PRO A 1 178 ? -26.713 3.276 13.928 1.00 85.19 178 PRO A C 1
ATOM 1393 O O . PRO A 1 178 ? -25.900 2.496 13.438 1.00 85.19 178 PRO A O 1
ATOM 1396 N N . ILE A 1 179 ? -27.469 2.956 14.978 1.00 90.62 179 ILE A N 1
ATOM 1397 C CA . ILE A 1 179 ? -27.481 1.657 15.644 1.00 90.62 179 ILE A CA 1
ATOM 1398 C C . ILE A 1 179 ? -28.907 1.123 15.545 1.00 90.62 179 ILE A C 1
ATOM 1400 O O . ILE A 1 179 ? -29.861 1.852 15.820 1.00 90.62 179 ILE A O 1
ATOM 1404 N N . SER A 1 180 ? -29.051 -0.135 15.125 1.00 89.88 180 SER A N 1
ATOM 1405 C CA . SER A 1 180 ? -30.363 -0.775 15.072 1.00 89.88 180 SER A CA 1
ATOM 1406 C C . SER A 1 180 ? -30.952 -0.902 16.480 1.00 89.88 180 SER A C 1
ATOM 1408 O O . SER A 1 180 ? -30.222 -1.075 17.456 1.00 89.88 180 SER A O 1
ATOM 1410 N N . GLU A 1 181 ? -32.278 -0.867 16.600 1.00 90.56 181 GLU A N 1
ATOM 1411 C CA . GLU A 1 181 ? -32.944 -1.075 17.893 1.00 90.56 181 GLU A CA 1
ATOM 1412 C C . GLU A 1 181 ? -32.566 -2.428 18.517 1.00 90.56 181 GLU A C 1
ATOM 1414 O O . GLU A 1 181 ? -32.374 -2.523 19.727 1.00 90.56 181 GLU A O 1
ATOM 1419 N N . SER A 1 182 ? -32.361 -3.463 17.693 1.00 93.25 182 SER A N 1
ATOM 1420 C CA . SER A 1 182 ? -31.875 -4.770 18.148 1.00 93.25 182 SER A CA 1
ATOM 1421 C C . SER A 1 182 ? -30.452 -4.728 18.706 1.00 93.25 182 SER A C 1
ATOM 1423 O O . SER A 1 182 ? -30.163 -5.410 19.688 1.00 93.25 182 SER A O 1
ATOM 1425 N N . ASP A 1 183 ? -29.558 -3.936 18.106 1.00 94.50 183 ASP A N 1
ATOM 1426 C CA . ASP A 1 183 ? -28.188 -3.792 18.603 1.00 94.50 183 ASP A CA 1
ATOM 1427 C C . ASP A 1 183 ? -28.157 -2.993 19.909 1.00 94.50 183 ASP A C 1
ATOM 1429 O O . ASP A 1 183 ? -27.421 -3.371 20.819 1.00 94.50 183 ASP A O 1
ATOM 1433 N N . LEU A 1 184 ? -28.984 -1.947 20.035 1.00 93.44 184 LEU A N 1
ATOM 1434 C CA . LEU A 1 184 ? -29.166 -1.219 21.296 1.00 93.44 184 LEU A CA 1
ATOM 1435 C C . LEU A 1 184 ? -29.700 -2.140 22.398 1.00 93.44 184 LEU A C 1
ATOM 1437 O O . LEU A 1 184 ? -29.121 -2.192 23.479 1.00 93.44 184 LEU A O 1
ATOM 1441 N N . ALA A 1 185 ? -30.731 -2.936 22.109 1.00 93.56 185 ALA A N 1
ATOM 1442 C CA . ALA A 1 185 ? -31.276 -3.895 23.068 1.00 93.56 185 ALA A CA 1
ATOM 1443 C C . ALA A 1 185 ? -30.237 -4.946 23.500 1.00 93.56 185 ALA A C 1
ATOM 1445 O O . ALA A 1 185 ? -30.186 -5.326 24.672 1.00 93.56 185 ALA A O 1
ATOM 1446 N N . ARG A 1 186 ? -29.375 -5.403 22.579 1.00 96.31 186 ARG A N 1
ATOM 1447 C CA . ARG A 1 186 ? -28.264 -6.306 22.911 1.00 96.31 186 ARG A CA 1
ATOM 1448 C C . ARG A 1 186 ? -27.228 -5.621 23.802 1.00 96.31 186 ARG A C 1
ATOM 1450 O O . ARG A 1 186 ? -26.800 -6.232 24.774 1.00 96.31 186 ARG A O 1
ATOM 1457 N N . LEU A 1 187 ? -26.848 -4.378 23.499 1.00 95.69 187 LEU A N 1
ATOM 1458 C CA . LEU A 1 187 ? -25.919 -3.601 24.327 1.00 95.69 187 LEU A CA 1
ATOM 1459 C C . LEU A 1 187 ? -26.460 -3.400 25.745 1.00 95.69 187 LEU A C 1
ATOM 1461 O O . LEU A 1 187 ? -25.716 -3.592 26.703 1.00 95.69 187 LEU A O 1
ATOM 1465 N N . ASP A 1 188 ? -27.749 -3.094 25.887 1.00 92.62 188 ASP A N 1
ATOM 1466 C CA . ASP A 1 188 ? -28.403 -2.975 27.192 1.00 92.62 188 ASP A CA 1
ATOM 1467 C C . ASP A 1 188 ? -28.396 -4.311 27.953 1.00 92.62 188 ASP A C 1
ATOM 1469 O O . ASP A 1 188 ? -28.090 -4.355 29.148 1.00 92.62 188 ASP A O 1
ATOM 1473 N N . ALA A 1 189 ? -28.683 -5.424 27.270 1.00 94.12 189 ALA A N 1
ATOM 1474 C CA . ALA A 1 189 ? -28.651 -6.755 27.873 1.00 94.12 189 ALA A CA 1
ATOM 1475 C C . ALA A 1 189 ? -27.235 -7.157 28.320 1.00 94.12 189 ALA A C 1
ATOM 1477 O O . ALA A 1 189 ? -27.052 -7.657 29.435 1.00 94.12 189 ALA A O 1
ATOM 1478 N N . ASP A 1 190 ? -26.230 -6.907 27.479 1.00 96.00 190 ASP A N 1
ATOM 1479 C CA . ASP A 1 190 ? -24.825 -7.161 27.792 1.00 96.00 190 ASP A CA 1
ATOM 1480 C C . ASP A 1 190 ? -24.351 -6.274 28.946 1.00 96.00 190 ASP A C 1
ATOM 1482 O O . ASP A 1 190 ? -23.712 -6.772 29.874 1.00 96.00 190 ASP A O 1
ATOM 1486 N N . TRP A 1 191 ? -24.721 -4.991 28.953 1.00 92.69 191 TRP A N 1
ATOM 1487 C CA . TRP A 1 191 ? -24.443 -4.073 30.056 1.00 92.69 191 TRP A CA 1
ATOM 1488 C C . TRP A 1 191 ? -24.989 -4.612 31.380 1.00 92.69 191 TRP A C 1
ATOM 1490 O O . TRP A 1 191 ? -24.241 -4.744 32.351 1.00 92.69 191 TRP A O 1
ATOM 1500 N N . VAL A 1 192 ? -26.267 -4.998 31.419 1.00 90.75 192 VAL A N 1
ATOM 1501 C CA . VAL A 1 192 ? -26.901 -5.559 32.623 1.00 90.75 192 VAL A CA 1
ATOM 1502 C C . VAL A 1 192 ? -26.205 -6.846 33.067 1.00 90.75 192 VAL A C 1
ATOM 1504 O O . VAL A 1 192 ? -25.906 -7.009 34.255 1.00 90.75 192 VAL A O 1
ATOM 1507 N N . ARG A 1 193 ? -25.905 -7.750 32.128 1.00 95.75 193 ARG A N 1
ATOM 1508 C CA . ARG A 1 193 ? -25.211 -9.014 32.403 1.00 95.75 193 ARG A CA 1
ATOM 1509 C C . ARG A 1 193 ? -23.835 -8.769 33.014 1.00 95.75 193 ARG A C 1
ATOM 1511 O O . ARG A 1 193 ? -23.541 -9.299 34.087 1.00 95.75 193 ARG A O 1
ATOM 1518 N N . TRP A 1 194 ? -22.994 -7.976 32.356 1.00 95.31 194 TRP A N 1
ATOM 1519 C CA . TRP A 1 194 ? -21.623 -7.732 32.803 1.00 95.31 194 TRP A CA 1
ATOM 1520 C C . TRP A 1 194 ? -21.577 -6.918 34.089 1.00 95.31 194 TRP A C 1
ATOM 1522 O O . TRP A 1 194 ? -20.764 -7.217 34.964 1.00 95.31 194 TRP A O 1
ATOM 1532 N N . ARG A 1 195 ? -22.507 -5.977 34.277 1.00 90.94 195 ARG A N 1
ATOM 1533 C CA . ARG A 1 195 ? -22.668 -5.263 35.546 1.00 90.94 195 ARG A CA 1
ATOM 1534 C C . ARG A 1 195 ? -22.989 -6.226 36.683 1.00 90.94 195 ARG A C 1
ATOM 1536 O O . ARG A 1 195 ? -22.371 -6.123 37.742 1.00 90.94 195 ARG A O 1
ATOM 1543 N N . ALA A 1 196 ? -23.927 -7.152 36.481 1.00 90.31 196 ALA A N 1
ATOM 1544 C CA . ALA A 1 196 ? -24.297 -8.139 37.491 1.00 90.31 196 ALA A CA 1
ATOM 1545 C C . ALA A 1 196 ? -23.124 -9.066 37.839 1.00 90.31 196 ALA A C 1
ATOM 1547 O O . ALA A 1 196 ? -22.864 -9.308 39.019 1.00 90.31 196 ALA A O 1
ATOM 1548 N N . GLU A 1 197 ? -22.389 -9.545 36.835 1.00 96.12 197 GLU A N 1
ATOM 1549 C CA . GLU A 1 197 ? -21.186 -10.358 37.042 1.00 96.12 197 GLU A CA 1
ATOM 1550 C C . GLU A 1 197 ? -20.093 -9.590 37.790 1.00 96.12 197 GLU A C 1
ATOM 1552 O O . GLU A 1 197 ? -19.504 -10.121 38.732 1.00 96.12 197 GLU A O 1
ATOM 1557 N N . TRP A 1 198 ? -19.869 -8.320 37.454 1.00 93.12 198 TRP A N 1
ATOM 1558 C CA . TRP A 1 198 ? -18.923 -7.475 38.177 1.00 93.12 198 TRP A CA 1
ATOM 1559 C C . TRP A 1 198 ? -19.321 -7.280 39.653 1.00 93.12 198 TRP A C 1
ATOM 1561 O O . TRP A 1 198 ? -18.478 -7.491 40.525 1.00 93.12 198 TRP A O 1
ATOM 1571 N N . VAL A 1 199 ? -20.601 -7.006 39.971 1.00 91.38 199 VAL A N 1
ATOM 1572 C CA . VAL A 1 199 ? -21.078 -6.944 41.378 1.00 91.38 199 VAL A CA 1
ATOM 1573 C C . VAL A 1 199 ? -20.791 -8.248 42.114 1.00 91.38 199 VAL A C 1
ATOM 1575 O O . VAL A 1 199 ? -20.323 -8.220 43.252 1.00 91.38 199 VAL A O 1
ATOM 1578 N N . LYS A 1 200 ? -21.103 -9.394 41.495 1.00 95.75 200 LYS A N 1
ATOM 1579 C CA . LYS A 1 200 ? -20.892 -10.709 42.116 1.00 95.75 200 LYS A CA 1
ATOM 1580 C C . LYS A 1 200 ? -19.416 -10.930 42.423 1.00 95.75 200 LYS A C 1
ATOM 1582 O O . LYS A 1 200 ? -19.092 -11.309 43.544 1.00 95.75 200 LYS A O 1
ATOM 1587 N N . ARG A 1 201 ? -18.528 -10.646 41.467 1.00 95.88 201 ARG A N 1
ATOM 1588 C CA . ARG A 1 201 ? -17.075 -10.790 41.641 1.00 95.88 201 ARG A CA 1
ATOM 1589 C C . ARG A 1 201 ? -16.543 -9.876 42.739 1.00 95.88 201 ARG A C 1
ATOM 1591 O O . ARG A 1 201 ? -15.876 -10.366 43.642 1.00 95.88 201 ARG A O 1
ATOM 1598 N N . LYS A 1 202 ? -16.917 -8.592 42.726 1.00 93.88 202 LYS A N 1
ATOM 1599 C CA . LYS A 1 202 ? -16.547 -7.621 43.770 1.00 93.88 202 LYS A CA 1
ATOM 1600 C C . LYS A 1 202 ? -17.032 -8.064 45.152 1.00 93.88 202 LYS A C 1
ATOM 1602 O O . LYS A 1 202 ? -16.299 -7.950 46.127 1.00 93.88 202 LYS A O 1
ATOM 1607 N N . ARG A 1 203 ? -18.240 -8.633 45.243 1.00 95.88 203 ARG A N 1
ATOM 1608 C CA . ARG A 1 203 ? -18.775 -9.197 46.492 1.00 95.88 203 ARG A CA 1
ATOM 1609 C C . ARG A 1 203 ? -17.968 -10.397 46.983 1.00 95.88 203 ARG A C 1
ATOM 1611 O O . ARG A 1 203 ? -17.662 -10.450 48.167 1.00 95.88 203 ARG A O 1
ATOM 1618 N N . VAL A 1 204 ? -17.651 -11.349 46.104 1.00 97.50 204 VAL A N 1
ATOM 1619 C CA . VAL A 1 204 ? -16.849 -12.532 46.462 1.00 97.50 204 VAL A CA 1
ATOM 1620 C C . VAL A 1 204 ? -15.460 -12.111 46.926 1.00 97.50 204 VAL A C 1
ATOM 1622 O O . VAL A 1 204 ? -15.026 -12.557 47.983 1.00 97.50 204 VAL A O 1
ATOM 1625 N N . PHE A 1 205 ? -14.811 -11.213 46.180 1.00 96.38 205 PHE A N 1
ATOM 1626 C CA . PHE A 1 205 ? -13.520 -10.653 46.562 1.00 96.38 205 PHE A CA 1
ATOM 1627 C C . PHE A 1 205 ? -13.592 -10.001 47.942 1.00 96.38 205 PHE A C 1
ATOM 1629 O O . PHE A 1 205 ? -12.847 -10.397 48.826 1.00 96.38 205 PHE A O 1
ATOM 1636 N N . LYS A 1 206 ? -14.541 -9.081 48.161 1.00 95.69 206 LYS A N 1
ATOM 1637 C CA . LYS A 1 206 ? -14.708 -8.401 49.450 1.00 95.69 206 LYS A CA 1
ATOM 1638 C C . LYS A 1 206 ? -14.938 -9.384 50.601 1.00 95.69 206 LYS A C 1
ATOM 1640 O O . LYS A 1 206 ? -14.296 -9.258 51.626 1.00 95.69 206 LYS A O 1
ATOM 1645 N N . MET A 1 207 ? -15.784 -10.396 50.417 1.00 97.69 207 MET A N 1
ATOM 1646 C CA . MET A 1 207 ? -16.035 -11.414 51.444 1.00 97.69 207 MET A CA 1
ATOM 1647 C C . MET A 1 207 ? -14.769 -12.207 51.812 1.00 97.69 207 MET A C 1
ATOM 1649 O O . MET A 1 207 ? -14.521 -12.450 52.989 1.00 97.69 207 MET A O 1
ATOM 1653 N N . MET A 1 208 ? -13.978 -12.625 50.817 1.00 97.31 208 MET A N 1
ATOM 1654 C CA . MET A 1 208 ? -12.712 -13.332 51.059 1.00 97.31 208 MET A CA 1
ATOM 1655 C C . MET A 1 208 ? -11.658 -12.411 51.675 1.00 97.31 208 MET A C 1
ATOM 1657 O O . MET A 1 208 ? -10.908 -12.834 52.553 1.00 97.31 208 MET A O 1
ATOM 1661 N N . TRP A 1 209 ? -11.611 -11.163 51.212 1.00 96.38 209 TRP A N 1
ATOM 1662 C CA . TRP A 1 209 ? -10.691 -10.152 51.699 1.00 96.38 209 TRP A CA 1
ATOM 1663 C C . TRP A 1 209 ? -10.975 -9.792 53.156 1.00 96.38 209 TRP A C 1
ATOM 1665 O O . TRP A 1 209 ? -10.055 -9.843 53.961 1.00 96.38 209 TRP A O 1
ATOM 1675 N N . ASP A 1 210 ? -12.235 -9.528 53.512 1.00 96.00 210 ASP A N 1
ATOM 1676 C CA . ASP A 1 210 ? -12.658 -9.201 54.878 1.00 96.00 210 ASP A CA 1
ATOM 1677 C C . ASP A 1 210 ? -12.277 -10.342 55.849 1.00 96.00 210 ASP A C 1
ATOM 1679 O O . ASP A 1 210 ? -11.651 -10.091 56.874 1.00 96.00 210 ASP A O 1
ATOM 1683 N N . LEU A 1 211 ? -12.508 -11.611 55.472 1.00 96.94 211 LEU A N 1
ATOM 1684 C CA . LEU A 1 211 ? -12.108 -12.776 56.280 1.00 96.94 211 LEU A CA 1
ATOM 1685 C C . LEU A 1 211 ? -10.592 -12.836 56.543 1.00 96.94 211 LEU A C 1
ATOM 1687 O O . LEU A 1 211 ? -10.158 -13.275 57.608 1.00 96.94 211 LEU A O 1
ATOM 1691 N N . ARG A 1 212 ? -9.771 -12.445 55.561 1.00 96.19 212 ARG A N 1
ATOM 1692 C CA . ARG A 1 212 ? -8.312 -12.409 55.717 1.00 96.19 212 ARG A CA 1
ATOM 1693 C C . ARG A 1 212 ? -7.874 -11.188 56.522 1.00 96.19 212 ARG A C 1
ATOM 1695 O O . ARG A 1 212 ? -7.022 -11.325 57.399 1.00 96.19 212 ARG A O 1
ATOM 1702 N N . ALA A 1 213 ? -8.452 -10.029 56.229 1.00 95.25 213 ALA A N 1
ATOM 1703 C CA . ALA A 1 213 ? -8.146 -8.761 56.870 1.00 95.25 213 ALA A CA 1
ATOM 1704 C C . ALA A 1 213 ? -8.462 -8.786 58.373 1.00 95.25 213 ALA A C 1
ATOM 1706 O O . ALA A 1 213 ? -7.700 -8.208 59.135 1.00 95.25 213 ALA A O 1
ATOM 1707 N N . ASP A 1 214 ? -9.479 -9.535 58.815 1.00 96.69 214 ASP A N 1
ATOM 1708 C CA . ASP A 1 214 ? -9.807 -9.720 60.241 1.00 96.69 214 ASP A CA 1
ATOM 1709 C C . ASP A 1 214 ? -8.652 -10.323 61.069 1.00 96.69 214 ASP A C 1
ATOM 1711 O O . ASP A 1 214 ? -8.609 -10.170 62.290 1.00 96.69 214 ASP A O 1
ATOM 1715 N N . THR A 1 215 ? -7.705 -11.012 60.421 1.00 97.38 215 THR A N 1
ATOM 1716 C CA . THR A 1 215 ? -6.521 -11.599 61.079 1.00 97.38 215 THR A CA 1
ATOM 1717 C C . THR A 1 215 ? -5.277 -10.712 61.033 1.00 97.38 215 THR A C 1
ATOM 1719 O O . THR A 1 215 ? -4.264 -11.069 61.632 1.00 97.38 215 THR A O 1
ATOM 1722 N N . LEU A 1 216 ? -5.334 -9.587 60.320 1.00 96.69 216 LEU A N 1
ATOM 1723 C CA . LEU A 1 216 ? -4.202 -8.700 60.055 1.00 96.69 216 LEU A CA 1
ATOM 1724 C C . LEU A 1 216 ? -4.449 -7.318 60.664 1.00 96.69 216 LEU A C 1
ATOM 1726 O O . LEU A 1 216 ? -5.586 -6.879 60.835 1.00 96.69 216 LEU A O 1
ATOM 1730 N N . SER A 1 217 ? -3.378 -6.590 60.970 1.00 97.62 217 SER A N 1
ATOM 1731 C CA . SER A 1 217 ? -3.501 -5.165 61.267 1.00 97.62 217 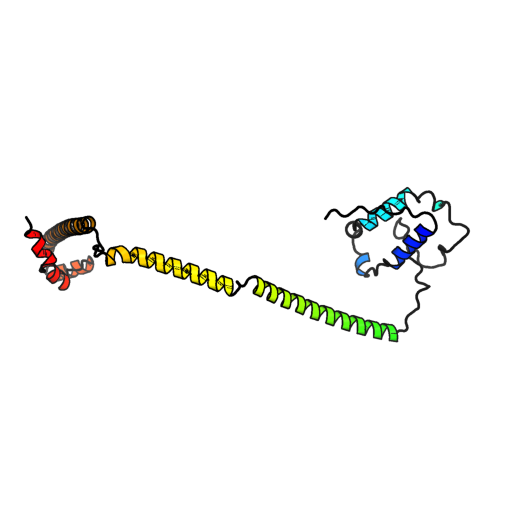SER A CA 1
ATOM 1732 C C . SER A 1 217 ? -3.836 -4.363 60.000 1.00 97.62 217 SER A C 1
ATOM 1734 O O . SER A 1 217 ? -3.581 -4.788 58.873 1.00 97.62 217 SER A O 1
ATOM 1736 N N . SER A 1 218 ? -4.375 -3.154 60.178 1.00 95.69 218 SER A N 1
ATOM 1737 C CA . SER A 1 218 ? -4.716 -2.260 59.062 1.00 95.69 218 SER A CA 1
ATOM 1738 C C . SER A 1 218 ? -3.531 -1.939 58.136 1.00 95.69 218 SER A C 1
ATOM 1740 O O . SER A 1 218 ? -3.761 -1.681 56.959 1.00 95.69 218 SER A O 1
ATOM 1742 N N . SER A 1 219 ? -2.297 -1.923 58.657 1.00 96.56 219 SER A N 1
ATOM 1743 C CA . SER A 1 219 ? -1.080 -1.682 57.863 1.00 96.56 219 SER A CA 1
ATOM 1744 C C . SER A 1 219 ? -0.709 -2.912 57.038 1.00 96.56 219 SER A C 1
ATOM 1746 O O . SER A 1 219 ? -0.548 -2.811 55.828 1.00 96.56 219 SER A O 1
ATOM 1748 N N . GLU A 1 220 ? -0.676 -4.091 57.669 1.00 97.75 220 GLU A N 1
ATOM 1749 C CA . GLU A 1 220 ? -0.337 -5.357 57.000 1.00 97.75 220 GLU A CA 1
ATOM 1750 C C . GLU A 1 220 ? -1.358 -5.721 55.915 1.00 97.75 220 GLU A C 1
ATOM 1752 O O . GLU A 1 220 ? -1.002 -6.256 54.869 1.00 97.75 220 GLU A O 1
ATOM 1757 N N . ALA A 1 221 ? -2.641 -5.413 56.134 1.00 96.62 221 ALA A N 1
ATOM 1758 C CA . ALA A 1 221 ? -3.671 -5.605 55.119 1.00 96.62 221 ALA A CA 1
ATOM 1759 C C . ALA A 1 221 ? -3.456 -4.691 53.896 1.00 96.62 221 ALA A C 1
ATOM 1761 O O . ALA A 1 221 ? -3.686 -5.123 52.768 1.00 96.62 221 ALA A O 1
ATOM 1762 N N . ALA A 1 222 ? -3.016 -3.445 54.100 1.00 95.44 222 ALA A N 1
ATOM 1763 C CA . ALA A 1 222 ? -2.730 -2.517 53.006 1.00 95.44 222 ALA A CA 1
ATOM 1764 C C . ALA A 1 222 ? -1.499 -2.953 52.194 1.00 95.44 222 ALA A C 1
ATOM 1766 O O . ALA A 1 222 ? -1.581 -3.007 50.969 1.00 95.44 222 ALA A O 1
ATOM 1767 N N . GLU A 1 223 ? -0.416 -3.344 52.871 1.00 96.62 223 GLU A N 1
ATOM 1768 C CA . GLU A 1 223 ? 0.792 -3.898 52.239 1.00 96.62 223 GLU A CA 1
ATOM 1769 C C . GLU A 1 223 ? 0.464 -5.161 51.431 1.00 96.62 223 GLU A C 1
ATOM 1771 O O . GLU A 1 223 ? 0.875 -5.295 50.283 1.00 96.62 223 GLU A O 1
ATOM 1776 N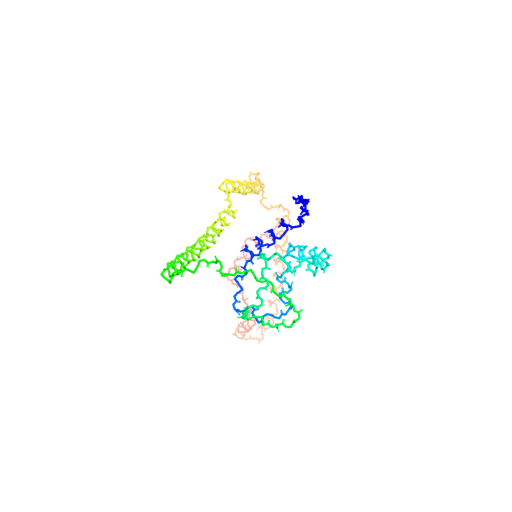 N . LEU A 1 224 ? -0.384 -6.047 51.969 1.00 96.62 224 LEU A N 1
ATOM 1777 C CA . LEU A 1 224 ? -0.792 -7.262 51.265 1.00 96.62 224 LEU A CA 1
ATOM 1778 C C . LEU A 1 224 ? -1.601 -6.980 49.983 1.00 96.62 224 LEU A C 1
ATOM 1780 O O . LEU A 1 224 ? -1.506 -7.755 49.033 1.00 96.62 224 LEU A O 1
ATOM 1784 N N . LEU A 1 225 ? -2.407 -5.911 49.923 1.00 96.69 225 LEU A N 1
ATOM 1785 C CA . LEU A 1 225 ? -3.091 -5.531 48.674 1.00 96.69 225 LEU A CA 1
ATOM 1786 C C . LEU A 1 225 ? -2.099 -5.081 47.606 1.00 96.69 225 LEU A C 1
ATOM 1788 O O . LEU A 1 225 ? -2.264 -5.451 46.442 1.00 96.69 225 LEU A O 1
ATOM 1792 N N . GLU A 1 226 ? -1.094 -4.302 48.004 1.00 96.81 226 GLU A N 1
ATOM 1793 C CA . GLU A 1 226 ? -0.036 -3.824 47.116 1.00 96.81 226 GLU A CA 1
ATOM 1794 C C . GLU A 1 226 ? 0.814 -4.992 46.600 1.00 96.81 226 GLU A C 1
ATOM 1796 O O . GLU A 1 226 ? 0.986 -5.130 45.388 1.00 96.81 226 GLU A O 1
ATOM 1801 N N . ASP A 1 227 ? 1.223 -5.904 47.486 1.00 97.69 227 ASP A N 1
ATOM 1802 C CA . ASP A 1 227 ? 1.983 -7.111 47.140 1.00 97.69 227 ASP A CA 1
ATOM 1803 C C . ASP A 1 227 ? 1.224 -8.033 46.173 1.00 97.69 227 ASP A C 1
ATOM 1805 O O . ASP A 1 227 ? 1.814 -8.647 45.280 1.00 97.69 227 ASP A O 1
ATOM 1809 N N . LEU A 1 228 ? -0.101 -8.137 46.328 1.00 96.75 228 LEU A N 1
ATOM 1810 C CA . LEU A 1 228 ? -0.962 -8.904 45.421 1.00 96.75 228 LEU A CA 1
ATOM 1811 C C . LEU A 1 228 ? -1.294 -8.151 44.122 1.00 96.75 228 LEU A C 1
ATOM 1813 O O . LEU A 1 228 ? -1.931 -8.732 43.238 1.00 96.75 228 LEU A O 1
ATOM 1817 N N . GLY A 1 229 ? -0.895 -6.883 43.995 1.00 97.00 229 GLY A N 1
ATOM 1818 C CA . GLY A 1 229 ? -1.208 -6.030 42.848 1.00 97.00 229 GLY A CA 1
ATOM 1819 C C . GLY A 1 229 ? -2.705 -5.752 42.697 1.00 97.00 229 GLY A C 1
ATOM 1820 O O . GLY A 1 229 ? -3.200 -5.600 41.579 1.00 97.00 229 GLY A O 1
ATOM 1821 N N . VAL A 1 230 ? -3.454 -5.748 43.803 1.00 96.00 230 VAL A N 1
ATOM 1822 C CA . VAL A 1 230 ? -4.895 -5.488 43.782 1.00 96.00 230 VAL A CA 1
ATOM 1823 C C . VAL A 1 230 ? -5.136 -3.986 43.860 1.00 96.00 230 VAL A C 1
ATOM 1825 O O . VAL A 1 230 ? -5.090 -3.378 44.929 1.00 96.00 230 VAL A O 1
ATOM 1828 N N . GLU A 1 231 ? -5.453 -3.395 42.714 1.00 94.88 231 GLU A N 1
ATOM 1829 C CA . GLU A 1 231 ? -5.879 -2.001 42.634 1.00 94.88 231 GLU A CA 1
ATOM 1830 C C . GLU A 1 231 ? -7.298 -1.837 43.199 1.00 94.88 231 GLU A C 1
ATOM 1832 O O . GLU A 1 231 ? -8.233 -2.549 42.821 1.00 94.88 231 GLU A O 1
ATOM 1837 N N . GLN A 1 232 ? -7.465 -0.887 44.121 1.00 91.00 232 GLN A N 1
ATOM 1838 C CA . GLN A 1 232 ? -8.783 -0.521 44.632 1.00 91.00 232 GLN A CA 1
ATOM 1839 C C . GLN A 1 232 ? -9.514 0.401 43.651 1.00 91.00 232 GLN A C 1
ATOM 1841 O O . GLN A 1 232 ? -8.901 1.166 42.907 1.00 91.00 232 GLN A O 1
ATOM 1846 N N . ASP A 1 233 ? -10.845 0.366 43.697 1.00 92.56 233 ASP A N 1
ATOM 1847 C CA . ASP A 1 233 ? -11.691 1.258 42.907 1.00 92.56 233 ASP A CA 1
ATOM 1848 C C . ASP A 1 233 ? -11.338 2.733 43.186 1.00 92.56 233 ASP A C 1
ATOM 1850 O O . ASP A 1 233 ? -11.429 3.206 44.322 1.00 92.56 233 ASP A O 1
ATOM 1854 N N . THR A 1 234 ? -10.976 3.481 42.140 1.00 94.81 234 THR A N 1
ATOM 1855 C CA . THR A 1 234 ? -10.747 4.935 42.242 1.00 94.81 234 THR A CA 1
ATOM 1856 C C . THR A 1 234 ? -12.050 5.691 42.546 1.00 94.81 234 THR A C 1
ATOM 1858 O O . THR A 1 234 ? -13.155 5.160 42.397 1.00 94.81 234 THR A O 1
ATOM 1861 N N . SER A 1 235 ? -11.953 6.967 42.936 1.00 93.81 235 SER A N 1
ATOM 1862 C CA . SER A 1 235 ? -13.127 7.818 43.198 1.00 93.81 235 SER A CA 1
ATOM 1863 C C . SER A 1 235 ? -14.090 7.891 42.008 1.00 93.81 235 SER A C 1
ATOM 1865 O O . SER A 1 235 ? -15.303 7.848 42.204 1.00 93.81 235 SER A O 1
ATOM 1867 N N . GLU A 1 236 ? -13.562 7.905 40.783 1.00 93.50 236 GLU A N 1
ATOM 1868 C CA . GLU A 1 236 ? -14.355 7.902 39.549 1.00 93.50 236 GLU A CA 1
ATOM 1869 C C . GLU A 1 236 ? -15.235 6.649 39.436 1.00 93.50 236 GLU A C 1
ATOM 1871 O O . GLU A 1 236 ? -16.406 6.742 39.067 1.00 93.50 236 GLU A O 1
ATOM 1876 N N . HIS A 1 237 ? -14.716 5.477 39.820 1.00 91.69 237 HIS A N 1
ATOM 1877 C CA . HIS A 1 237 ? -15.494 4.237 39.831 1.00 91.69 237 HIS A CA 1
ATOM 1878 C C . HIS A 1 237 ? -16.652 4.325 40.829 1.00 91.69 237 HIS A C 1
ATOM 1880 O O . HIS A 1 237 ? -17.780 3.946 40.511 1.00 91.69 237 HIS A O 1
ATOM 1886 N N . VAL A 1 238 ? -16.402 4.869 42.023 1.00 90.88 238 VAL A N 1
ATOM 1887 C CA . VAL A 1 238 ? -17.426 5.041 43.065 1.00 90.88 238 VAL A CA 1
ATOM 1888 C C . VAL A 1 238 ? -18.510 6.029 42.624 1.00 90.88 238 VAL A C 1
ATOM 1890 O O . VAL A 1 238 ? -19.698 5.802 42.872 1.00 90.88 238 VAL A O 1
ATOM 1893 N N . GLU A 1 239 ? -18.132 7.121 41.965 1.00 93.69 239 GLU A N 1
ATOM 1894 C CA . GLU A 1 239 ? -19.071 8.090 41.394 1.00 93.69 239 GLU A CA 1
ATOM 1895 C C . GLU A 1 239 ? -19.898 7.474 40.264 1.00 93.69 239 GLU A C 1
ATOM 1897 O O . GLU A 1 239 ? -21.124 7.624 40.240 1.00 93.69 239 GLU A O 1
ATOM 1902 N N . LEU A 1 240 ? -19.267 6.694 39.385 1.00 88.88 240 LEU A N 1
ATOM 1903 C CA . LEU A 1 240 ? -19.951 5.978 38.313 1.00 88.88 240 LEU A CA 1
ATOM 1904 C C . LEU A 1 240 ? -20.962 4.959 38.862 1.00 88.88 240 LEU A C 1
ATOM 1906 O O . LEU A 1 240 ? -22.064 4.836 38.320 1.00 88.88 240 LEU A O 1
ATOM 1910 N N . GLU A 1 241 ? -20.647 4.269 39.963 1.00 88.44 241 GLU A N 1
ATOM 1911 C CA . GLU A 1 241 ? -21.591 3.366 40.637 1.00 88.44 241 GLU A CA 1
ATOM 1912 C C . GLU A 1 241 ? -22.804 4.097 41.223 1.00 88.44 241 GLU A C 1
ATOM 1914 O O . GLU A 1 241 ? -23.903 3.535 41.243 1.00 88.44 241 GLU A O 1
ATOM 1919 N N . LYS A 1 242 ? -22.619 5.335 41.688 1.00 89.88 242 LYS A N 1
ATOM 1920 C CA . LYS A 1 242 ? -23.695 6.191 42.214 1.00 89.88 242 LYS A CA 1
ATOM 1921 C C . LYS A 1 242 ? -24.492 6.885 41.111 1.00 89.88 242 LYS A C 1
ATOM 1923 O O . LYS A 1 242 ? -25.610 7.328 41.364 1.00 89.88 242 LYS A O 1
ATOM 1928 N N . SER A 1 243 ? -23.927 6.987 39.911 1.00 91.31 243 SER A N 1
ATOM 1929 C CA . SER A 1 243 ? -24.564 7.649 38.778 1.00 91.31 243 SER A CA 1
ATOM 1930 C C . SER A 1 243 ? -25.866 6.961 38.355 1.00 91.31 243 SER A C 1
ATOM 1932 O O . SER A 1 243 ? -26.101 5.767 38.581 1.00 91.31 243 SER A O 1
ATOM 1934 N N . GLU A 1 244 ? -26.718 7.715 37.664 1.00 88.56 244 GLU A N 1
ATOM 1935 C CA . GLU A 1 244 ? -28.006 7.225 37.174 1.00 88.56 244 GLU A CA 1
ATOM 1936 C C . GLU A 1 244 ? -27.884 6.009 36.242 1.00 88.56 244 GLU A C 1
ATOM 1938 O O . GLU A 1 244 ? -28.814 5.204 36.180 1.00 88.56 244 GLU A O 1
ATOM 1943 N N . LEU A 1 245 ? -26.738 5.843 35.566 1.00 83.81 245 LEU A N 1
ATOM 1944 C CA . LEU A 1 245 ? -26.450 4.712 34.677 1.00 83.81 245 LEU A CA 1
ATOM 1945 C C . LEU A 1 245 ? -26.481 3.371 35.422 1.00 83.81 245 LEU A C 1
ATOM 1947 O O . LEU A 1 245 ? -26.937 2.362 34.883 1.00 83.81 245 LEU A O 1
ATOM 1951 N N . CYS A 1 246 ? -26.036 3.363 36.680 1.00 82.69 246 CYS A N 1
ATOM 1952 C CA . CYS A 1 246 ? -26.024 2.169 37.522 1.00 82.69 246 CYS A CA 1
ATOM 1953 C C . CYS A 1 246 ? -27.298 2.027 38.370 1.00 82.69 246 CYS A C 1
ATOM 1955 O O . CYS A 1 246 ? -27.707 0.906 38.680 1.00 82.69 246 CYS A O 1
ATOM 1957 N N . VAL A 1 247 ? -27.940 3.138 38.744 1.00 80.38 247 VAL A N 1
ATOM 1958 C CA . VAL A 1 247 ? -29.110 3.131 39.640 1.00 80.38 247 VAL A CA 1
ATOM 1959 C C . VAL A 1 247 ? -30.419 2.845 38.888 1.00 80.38 247 VAL A C 1
ATOM 1961 O O . VAL A 1 247 ? -31.254 2.083 39.383 1.00 80.38 247 VAL A O 1
ATOM 1964 N N . LYS A 1 248 ? -30.604 3.379 37.670 1.00 62.91 248 LYS A N 1
ATOM 1965 C CA . LYS A 1 248 ? -31.872 3.266 36.916 1.00 62.91 248 LYS A CA 1
ATOM 1966 C C . LYS A 1 248 ? -32.185 1.849 36.418 1.00 62.91 248 LYS A C 1
ATOM 1968 O O . LYS A 1 248 ? -33.357 1.525 36.232 1.00 62.91 248 LYS A O 1
ATOM 1973 N N . ALA A 1 249 ? -31.186 0.972 36.291 1.00 58.81 249 ALA A N 1
ATOM 1974 C CA . ALA A 1 249 ? -31.383 -0.421 35.871 1.00 58.81 249 ALA A CA 1
ATOM 1975 C C . ALA A 1 249 ? -32.254 -1.249 36.843 1.00 58.81 249 ALA A C 1
ATOM 1977 O O . ALA A 1 249 ? -32.771 -2.297 36.468 1.00 58.81 249 ALA A O 1
ATOM 1978 N N . LYS A 1 250 ? -32.456 -0.787 38.087 1.00 56.50 250 LYS A N 1
ATOM 1979 C CA . LYS A 1 250 ? -33.298 -1.476 39.080 1.00 56.50 250 LYS A CA 1
ATOM 1980 C C . LYS A 1 250 ? -34.792 -1.122 39.009 1.00 56.50 250 LYS A C 1
ATOM 1982 O O . LYS A 1 250 ? -35.576 -1.787 39.678 1.00 56.50 250 LYS A O 1
ATOM 1987 N N . GLY A 1 251 ? -35.183 -0.095 38.244 1.00 53.22 251 GLY A N 1
ATOM 1988 C CA . GLY A 1 251 ? -36.529 0.501 38.302 1.00 53.22 251 GLY A CA 1
ATOM 1989 C C . GLY A 1 251 ? -37.457 0.255 37.106 1.00 53.22 251 GLY A C 1
ATOM 1990 O O . GLY A 1 251 ? -38.633 0.583 37.202 1.00 53.22 251 GLY A O 1
ATOM 1991 N N . ARG A 1 252 ? -36.977 -0.308 35.989 1.00 51.22 252 ARG A N 1
ATOM 1992 C CA . ARG A 1 252 ? -37.841 -0.708 34.860 1.00 51.22 252 ARG A CA 1
ATOM 1993 C C . ARG A 1 252 ? -38.245 -2.176 35.025 1.00 51.22 252 ARG A C 1
ATOM 1995 O O . ARG A 1 252 ? -37.557 -3.061 34.525 1.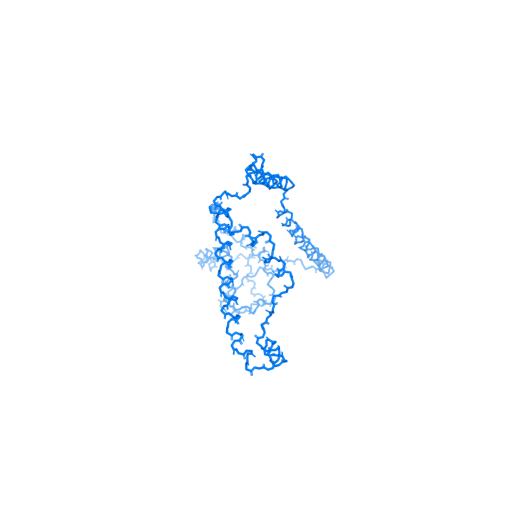00 51.22 252 ARG A O 1
ATOM 2002 N N . LYS A 1 253 ? -39.312 -2.420 35.781 1.00 45.12 253 LYS A N 1
ATOM 2003 C CA . LYS A 1 253 ? -40.094 -3.662 35.737 1.00 45.12 253 LYS A CA 1
ATOM 2004 C C . LYS A 1 253 ? -41.451 -3.365 35.129 1.00 45.12 253 LYS A C 1
ATOM 2006 O O . LYS A 1 253 ? -41.952 -2.252 35.397 1.00 45.12 253 LYS A O 1
#

Organism: NCBI:txid456999

Secondary structure (DSSP, 8-state):
------------THHHHHHHHHHHHHT-----GGGGGS-HHHHHHHT--HHHHHHHHHHHHHSTTTTTTS-SS--SS----SSS-----TT-------GGGSPPPPHHHHHHHHHHHHHHHHHHHHHHHHHHHHHHHHHHHHHSPPHHHHHHHHHHHHHHHHHHHHHHHHHHHTT--SS-HHHHHHHHHHHHHHHHHHHHHHHHHHHHHHHHHTTS-HHHHHHHHHHTT-PPPPHHHHHHHHSHHHHGGGT--

pLDDT: mean 79.14, std 20.78, range [38.28, 98.56]

Radius of gyration: 51.09 Å; chains: 1; bounding box: 101×48×129 Å